Protein AF-A0A8J8DDN1-F1 (afdb_monomer_lite)

Secondary structure (DSSP, 8-state):
---------------------PPP--------EEEEEEEEE-TTS-EEEEEEEEEEEEEETTEEEEEE-GGG-EEEEEEE-SS-EEEEEEEETTSS--HHHHHHHHHH------EE-EEETTEEEEEETTEEEEEEHHHHHTT-S-GGGGGGEEEEEETTEEEEEE-EEEEEEEEEEEEEEEE-SSTT-EEEEEEEEEEEEEEEEEEETTEEEEEE------EEEEHHHHHHHTTSPEEEEEE-SS-EEEEEEEEEEEEEEEETTEEEEEEEEEE-------

Foldseek 3Di:
DDDDDDDPDPPPPPPPPPPPPFDDWDKDWDQFKWKKWFWAADQLQKIKIWIFIWTWDDDDDVDTDTDTDQVGGKIWIWHDDPPAIETQDIDRPPDDPCDSSVVSSVVSVHRKAKFFWDDDPQWTWGDDPVDIATDGVVVVVVQALDPVQSRQWIWIDDDLWIKIFRRKMKMKTWGIWTWGWDDDPDPPDIDIDIKIWIFIWIWGFDDDRRDRPDTPRDPPDGDRHIPVSVQVSQVHAGWMWIDNRPDIDIHGAWGWDWDWDDDPPDIDIDIDIDGDDPHNDD

Radius of gyration: 26.85 Å; chains: 1; bounding box: 112×48×53 Å

Structure (mmCIF, N/CA/C/O backbone):
data_AF-A0A8J8DDN1-F1
#
_entry.id   AF-A0A8J8DDN1-F1
#
loop_
_atom_site.group_PDB
_atom_site.id
_atom_site.type_symbol
_atom_site.label_atom_id
_atom_site.label_alt_id
_atom_site.label_comp_id
_atom_site.label_asym_id
_atom_site.label_entity_id
_atom_site.label_seq_id
_atom_site.pdbx_PDB_ins_code
_atom_site.Cartn_x
_atom_site.Cartn_y
_atom_site.Cartn_z
_atom_site.occupancy
_atom_site.B_iso_or_equiv
_atom_site.auth_seq_id
_atom_site.auth_comp_id
_atom_site.auth_asym_id
_atom_site.auth_atom_id
_atom_site.pdbx_PDB_model_num
ATOM 1 N N . MET A 1 1 ? 86.868 -28.824 -30.863 1.00 35.00 1 MET A N 1
ATOM 2 C CA . MET A 1 1 ? 86.592 -29.066 -29.432 1.00 35.00 1 MET A CA 1
ATOM 3 C C . MET A 1 1 ? 85.398 -28.209 -29.042 1.00 35.00 1 MET A C 1
ATOM 5 O O . MET A 1 1 ? 85.426 -27.009 -29.276 1.00 35.00 1 MET A O 1
ATOM 9 N N . ILE A 1 2 ? 84.321 -28.849 -28.593 1.00 39.25 2 ILE A N 1
ATOM 10 C CA . ILE A 1 2 ? 83.035 -28.236 -28.236 1.00 39.25 2 ILE A CA 1
ATOM 11 C C . ILE A 1 2 ? 83.203 -27.365 -26.991 1.00 39.25 2 ILE A C 1
ATOM 13 O O . ILE A 1 2 ? 83.703 -27.875 -25.995 1.00 39.25 2 ILE A O 1
ATOM 17 N N . VAL A 1 3 ? 82.678 -26.133 -27.005 1.00 32.59 3 VAL A N 1
ATOM 18 C CA . VAL A 1 3 ? 82.044 -25.528 -25.819 1.00 32.59 3 VAL A CA 1
ATOM 19 C C . VAL A 1 3 ? 80.830 -24.699 -26.263 1.00 32.59 3 VAL A C 1
ATOM 21 O O . VAL A 1 3 ? 80.938 -23.532 -26.625 1.00 32.59 3 VAL A O 1
ATOM 24 N N . MET A 1 4 ? 79.651 -25.326 -26.213 1.00 38.81 4 MET A N 1
ATOM 25 C CA . MET A 1 4 ? 78.362 -24.648 -26.036 1.00 38.81 4 MET A CA 1
ATOM 26 C C . MET A 1 4 ? 78.387 -23.857 -24.725 1.00 38.81 4 MET A C 1
ATOM 28 O O . MET A 1 4 ? 78.667 -24.449 -23.683 1.00 38.81 4 MET A O 1
ATOM 32 N N . ARG A 1 5 ? 77.973 -22.583 -24.723 1.00 38.34 5 ARG A N 1
ATOM 33 C CA . ARG A 1 5 ? 77.441 -21.935 -23.511 1.00 38.34 5 ARG A CA 1
ATOM 34 C C . ARG A 1 5 ? 76.421 -20.835 -23.839 1.00 38.34 5 ARG A C 1
ATOM 36 O O . ARG A 1 5 ? 76.765 -19.701 -24.124 1.00 38.34 5 ARG A O 1
ATOM 43 N N . LYS A 1 6 ? 75.155 -21.259 -23.753 1.00 37.69 6 LYS A N 1
ATOM 44 C CA . LYS A 1 6 ? 73.976 -20.570 -23.199 1.00 37.69 6 LYS A CA 1
ATOM 45 C C . LYS A 1 6 ? 73.736 -19.115 -23.633 1.00 37.69 6 LYS A C 1
ATOM 47 O O . LYS A 1 6 ? 74.140 -18.177 -22.958 1.00 37.69 6 LYS A O 1
ATOM 52 N N . ILE A 1 7 ? 72.917 -18.967 -24.673 1.00 41.34 7 ILE A N 1
ATOM 53 C CA . ILE A 1 7 ? 72.072 -17.786 -24.877 1.00 41.34 7 ILE A CA 1
ATOM 54 C C . ILE A 1 7 ? 71.026 -17.797 -23.753 1.00 41.34 7 ILE A C 1
ATOM 56 O O . ILE A 1 7 ? 70.097 -18.602 -23.764 1.00 41.34 7 ILE A O 1
ATOM 60 N N . PHE A 1 8 ? 71.219 -16.950 -22.745 1.00 39.56 8 PHE A N 1
ATOM 61 C CA . PHE A 1 8 ? 70.187 -16.620 -21.765 1.00 39.56 8 PHE A CA 1
ATOM 62 C C . PHE A 1 8 ? 69.254 -15.606 -22.436 1.00 39.56 8 PHE A C 1
ATOM 64 O O . PHE A 1 8 ? 69.477 -14.401 -22.381 1.00 39.56 8 PHE A O 1
ATOM 71 N N . LEU A 1 9 ? 68.245 -16.106 -23.147 1.00 37.38 9 LEU A N 1
ATOM 72 C CA . LEU A 1 9 ? 67.100 -15.296 -23.536 1.00 37.38 9 LEU A CA 1
ATOM 73 C C . LEU A 1 9 ? 66.288 -15.091 -22.247 1.00 37.38 9 LEU A C 1
ATOM 75 O O . LEU A 1 9 ? 65.825 -16.094 -21.692 1.00 37.38 9 LEU A O 1
ATOM 79 N N . PRO A 1 10 ? 66.118 -13.868 -21.710 1.00 43.38 10 PRO A N 1
ATOM 80 C CA . PRO A 1 10 ? 65.083 -13.674 -20.720 1.00 43.38 10 PRO A CA 1
ATOM 81 C C . PRO A 1 10 ? 63.784 -13.898 -21.485 1.00 43.38 10 PRO A C 1
ATOM 83 O O . PRO A 1 10 ? 63.403 -13.113 -22.353 1.00 43.38 10 PRO A O 1
ATOM 86 N N . LEU A 1 11 ? 63.167 -15.044 -21.215 1.00 40.66 11 LEU A N 1
ATOM 87 C CA . LEU A 1 11 ? 61.796 -15.343 -21.563 1.00 40.66 11 LEU A CA 1
ATOM 88 C C . LEU A 1 11 ? 60.970 -14.256 -20.873 1.00 40.66 11 LEU A C 1
ATOM 90 O O . LEU A 1 11 ? 60.605 -14.381 -19.705 1.00 40.66 11 LEU A O 1
ATOM 94 N N . LEU A 1 12 ? 60.771 -13.137 -21.571 1.00 41.00 12 LEU A N 1
ATOM 95 C CA . LEU A 1 12 ? 59.749 -12.168 -21.247 1.00 41.00 12 LEU A CA 1
ATOM 96 C C . LEU A 1 12 ? 58.454 -12.958 -21.399 1.00 41.00 12 LEU A C 1
ATOM 98 O O . LEU A 1 12 ? 57.915 -13.101 -22.495 1.00 41.00 12 LEU A O 1
ATOM 102 N N . LEU A 1 13 ? 58.024 -13.569 -20.295 1.00 40.00 13 LEU A N 1
ATOM 103 C CA . LEU A 1 13 ? 56.659 -13.997 -20.100 1.00 40.00 13 LEU A CA 1
ATOM 104 C C . LEU A 1 13 ? 55.842 -12.712 -20.269 1.00 40.00 13 LEU A C 1
ATOM 106 O O . LEU A 1 13 ? 55.584 -11.982 -19.314 1.00 40.00 13 LEU A O 1
ATOM 110 N N . LEU A 1 14 ? 55.460 -12.413 -21.514 1.00 40.56 14 LEU A N 1
ATOM 111 C CA . LEU A 1 14 ? 54.180 -11.793 -21.776 1.00 40.56 14 LEU A CA 1
ATOM 112 C C . LEU A 1 14 ? 53.178 -12.763 -21.169 1.00 40.56 14 LEU A C 1
ATOM 114 O O . LEU A 1 14 ? 52.687 -13.690 -21.810 1.00 40.56 14 LEU A O 1
ATOM 118 N N . ILE A 1 15 ? 52.920 -12.560 -19.882 1.00 46.16 15 ILE A N 1
ATOM 119 C CA . ILE A 1 15 ? 51.645 -12.888 -19.298 1.00 46.16 15 ILE A CA 1
ATOM 120 C C . ILE A 1 15 ? 50.673 -12.041 -20.121 1.00 46.16 15 ILE A C 1
ATOM 122 O O . ILE A 1 15 ? 50.437 -10.870 -19.833 1.00 46.16 15 ILE A O 1
ATOM 126 N N . LEU A 1 16 ? 50.184 -12.625 -21.216 1.00 40.81 16 LEU A N 1
ATOM 127 C CA . LEU A 1 16 ? 48.942 -12.256 -21.870 1.00 40.81 16 LEU A CA 1
ATOM 128 C C . LEU A 1 16 ? 47.850 -12.502 -20.827 1.00 40.81 16 LEU A C 1
ATOM 130 O O . LEU A 1 16 ? 47.105 -13.475 -20.887 1.00 40.81 16 LEU A O 1
ATOM 134 N N . LEU A 1 17 ? 47.800 -11.635 -19.813 1.00 39.38 17 LEU A N 1
ATOM 135 C CA . LEU A 1 17 ? 46.564 -11.359 -19.119 1.00 39.38 17 LEU A CA 1
ATOM 136 C C . LEU A 1 17 ? 45.634 -10.903 -20.238 1.00 39.38 17 LEU A C 1
ATOM 138 O O . LEU A 1 17 ? 45.957 -9.910 -20.902 1.00 39.38 17 LEU A O 1
ATOM 142 N N . PRO A 1 18 ? 44.533 -11.617 -20.520 1.00 39.03 18 PRO A N 1
ATOM 143 C CA . PRO A 1 18 ? 43.514 -11.023 -21.350 1.00 39.03 18 PRO A CA 1
ATOM 144 C C . PRO A 1 18 ? 43.148 -9.729 -20.629 1.00 39.03 18 PRO A C 1
ATOM 146 O O . PRO A 1 18 ? 42.655 -9.763 -19.499 1.00 39.03 18 PRO A O 1
ATOM 149 N N . LEU A 1 19 ? 43.453 -8.582 -21.244 1.00 39.91 19 LEU A N 1
ATOM 150 C CA . LEU A 1 19 ? 42.746 -7.359 -20.922 1.00 39.91 19 LEU A CA 1
ATOM 151 C C . LEU A 1 19 ? 41.291 -7.689 -21.233 1.00 39.91 19 LEU A C 1
ATOM 153 O O . LEU A 1 19 ? 40.840 -7.581 -22.372 1.00 39.91 19 LEU A O 1
ATOM 157 N N . VAL A 1 20 ? 40.569 -8.166 -20.222 1.00 42.25 20 VAL A N 1
ATOM 158 C CA . VAL A 1 20 ? 39.118 -8.191 -20.228 1.00 42.25 20 VAL A CA 1
ATOM 159 C C . VAL A 1 20 ? 38.731 -6.724 -20.124 1.00 42.25 20 VAL A C 1
ATOM 161 O O . VAL A 1 20 ? 38.432 -6.215 -19.049 1.00 42.25 20 VAL A O 1
ATOM 164 N N . ALA A 1 21 ? 38.848 -6.008 -21.242 1.00 46.34 21 ALA A N 1
ATOM 165 C CA . ALA A 1 21 ? 38.210 -4.724 -21.402 1.00 46.34 21 ALA A CA 1
ATOM 166 C C . ALA A 1 21 ? 36.724 -5.009 -21.201 1.00 46.34 21 ALA A C 1
ATOM 168 O O . ALA A 1 21 ? 36.103 -5.719 -21.999 1.00 46.34 21 ALA A O 1
ATOM 169 N N . SER A 1 22 ? 36.178 -4.554 -20.076 1.00 45.47 22 SER A N 1
ATOM 170 C CA . SER A 1 22 ? 34.742 -4.575 -19.863 1.00 45.47 22 SER A CA 1
ATOM 171 C C . SER A 1 22 ? 34.111 -3.876 -21.061 1.00 45.47 22 SER A C 1
ATOM 173 O O . SER A 1 22 ? 34.475 -2.747 -21.397 1.00 45.47 22 SER A O 1
ATOM 175 N N . ALA A 1 23 ? 33.222 -4.585 -21.761 1.00 53.03 23 ALA A N 1
ATOM 176 C CA . ALA A 1 23 ? 32.480 -3.998 -22.866 1.00 53.03 23 ALA A CA 1
ATOM 177 C C . ALA A 1 23 ? 31.835 -2.688 -22.376 1.00 53.03 23 ALA A C 1
ATOM 179 O O . ALA A 1 23 ? 31.343 -2.662 -21.243 1.00 53.03 23 ALA A O 1
ATOM 180 N N . PRO A 1 24 ? 31.860 -1.609 -23.178 1.00 50.06 24 PRO A N 1
ATOM 181 C CA . PRO A 1 24 ? 31.328 -0.326 -22.750 1.00 50.06 24 PRO A CA 1
ATOM 182 C C . PRO A 1 24 ? 29.863 -0.491 -22.346 1.00 50.06 24 PRO A C 1
ATOM 184 O O . PRO A 1 24 ? 29.048 -0.996 -23.122 1.00 50.06 24 PRO A O 1
ATOM 187 N N . THR A 1 25 ? 29.534 -0.085 -21.121 1.00 46.53 25 THR A N 1
ATOM 188 C CA . THR A 1 25 ? 28.146 0.016 -20.674 1.00 46.53 25 THR A CA 1
ATOM 189 C C . THR A 1 25 ? 27.468 1.090 -21.513 1.00 46.53 25 THR A C 1
ATOM 191 O O . THR A 1 25 ? 27.837 2.261 -21.442 1.00 46.53 25 THR A O 1
ATOM 194 N N . ILE A 1 26 ? 26.492 0.693 -22.325 1.00 48.19 26 ILE A N 1
ATOM 195 C CA . ILE A 1 26 ? 25.619 1.637 -23.020 1.00 48.19 26 ILE A CA 1
ATOM 196 C C . ILE A 1 26 ? 24.487 1.977 -22.054 1.00 48.19 26 ILE A C 1
ATOM 198 O O . ILE A 1 26 ? 23.689 1.104 -21.717 1.00 48.19 26 ILE A O 1
ATOM 202 N N . SER A 1 27 ? 24.435 3.233 -21.620 1.00 45.34 27 SER A N 1
ATOM 203 C CA . SER A 1 27 ? 23.299 3.794 -20.889 1.00 45.34 27 SER A CA 1
ATOM 204 C C . SER A 1 27 ? 22.490 4.647 -21.859 1.00 45.34 27 SER A C 1
ATOM 206 O O . SER A 1 27 ? 23.034 5.572 -22.460 1.00 45.34 27 SER A O 1
ATOM 208 N N . VAL A 1 28 ? 21.203 4.352 -22.019 1.00 50.62 28 VAL A N 1
ATOM 209 C CA . VAL A 1 28 ? 20.279 5.199 -22.785 1.00 50.62 28 VAL A CA 1
ATOM 210 C C . VAL A 1 28 ? 19.268 5.767 -21.796 1.00 50.62 28 VAL A C 1
ATOM 212 O O . VAL A 1 28 ? 18.680 5.016 -21.025 1.00 50.62 28 VAL A O 1
ATOM 215 N N . ALA A 1 29 ? 19.077 7.083 -21.801 1.00 47.56 29 ALA A N 1
ATOM 216 C CA . ALA A 1 29 ? 18.005 7.723 -21.049 1.00 47.56 29 ALA A CA 1
ATOM 217 C C . ALA A 1 29 ? 16.784 7.854 -21.969 1.00 47.56 29 ALA A C 1
ATOM 219 O O . ALA A 1 29 ? 16.867 8.510 -23.008 1.00 47.56 29 ALA A O 1
ATOM 220 N N . PHE A 1 30 ? 15.669 7.221 -21.611 1.00 62.91 30 PHE A N 1
ATOM 221 C CA . PHE A 1 30 ? 14.375 7.404 -22.269 1.00 62.91 30 PHE A CA 1
ATOM 222 C C . PHE A 1 30 ? 13.315 7.794 -21.237 1.00 62.91 30 PHE A C 1
ATOM 224 O O . PHE A 1 30 ? 13.450 7.474 -20.058 1.00 62.91 30 PHE A O 1
ATOM 231 N N . CYS A 1 31 ? 12.261 8.484 -21.683 1.00 67.81 31 CYS A N 1
ATOM 232 C CA . CYS A 1 31 ? 11.034 8.575 -20.899 1.00 67.81 31 CYS A CA 1
ATOM 233 C C . CYS A 1 31 ? 10.461 7.155 -20.787 1.00 67.81 31 CYS A C 1
ATOM 235 O O . CYS A 1 31 ? 10.185 6.518 -21.802 1.00 67.81 31 CYS A O 1
ATOM 237 N N . SER A 1 32 ? 10.428 6.637 -19.566 1.00 77.62 32 SER A N 1
ATOM 238 C CA . SER A 1 32 ? 10.232 5.229 -19.231 1.00 77.62 32 SER A CA 1
ATOM 239 C C . SER A 1 32 ? 8.826 4.939 -18.706 1.00 77.62 32 SER A C 1
ATOM 241 O O . SER A 1 32 ? 8.055 5.855 -18.437 1.00 77.62 32 SER A O 1
ATOM 243 N N . SER A 1 33 ? 8.458 3.668 -18.580 1.00 85.88 33 SER A N 1
ATOM 244 C CA . SER A 1 33 ? 7.202 3.276 -17.942 1.00 85.88 33 SER A CA 1
ATOM 245 C C . SER A 1 33 ? 7.320 3.260 -16.422 1.00 85.88 33 SER A C 1
ATOM 247 O O . SER A 1 33 ? 8.407 3.227 -15.839 1.00 85.88 33 SER A O 1
ATOM 249 N N . GLY A 1 34 ? 6.174 3.295 -15.763 1.00 90.00 34 GLY A N 1
ATOM 250 C CA . GLY A 1 34 ? 6.091 3.184 -14.323 1.00 90.00 34 GLY A CA 1
ATOM 251 C C . GLY A 1 34 ? 4.728 2.700 -13.875 1.00 90.00 34 GLY A C 1
ATOM 252 O O . GLY A 1 34 ? 3.811 2.462 -14.670 1.00 90.00 34 GLY A O 1
ATOM 253 N N . PHE A 1 35 ? 4.600 2.556 -12.566 1.00 92.25 35 PHE A N 1
ATOM 254 C CA . PHE A 1 35 ? 3.326 2.268 -11.946 1.00 92.25 35 PHE A CA 1
ATOM 255 C C . PHE A 1 35 ? 3.126 3.078 -10.679 1.00 92.25 35 PHE A C 1
ATOM 257 O O . PHE A 1 35 ? 4.067 3.362 -9.940 1.00 92.25 35 PHE A O 1
ATOM 264 N N . ARG A 1 36 ? 1.860 3.391 -10.409 1.00 91.69 36 ARG A N 1
ATOM 265 C CA . ARG A 1 36 ? 1.444 4.136 -9.229 1.00 91.69 36 ARG A CA 1
ATOM 266 C C . ARG A 1 36 ? 0.467 3.331 -8.395 1.00 91.69 36 ARG A C 1
ATOM 268 O O . ARG A 1 36 ? -0.372 2.613 -8.938 1.00 91.69 36 ARG A O 1
ATOM 275 N N . ILE A 1 37 ? 0.568 3.470 -7.077 1.00 92.56 37 ILE A N 1
ATOM 276 C CA . ILE A 1 37 ? -0.347 2.892 -6.094 1.00 92.56 37 ILE A CA 1
ATOM 277 C C . ILE A 1 37 ? -0.677 3.958 -5.062 1.00 92.56 37 ILE A C 1
ATOM 279 O O . ILE A 1 37 ? 0.219 4.586 -4.519 1.00 92.56 37 ILE A O 1
ATOM 283 N N . ILE A 1 38 ? -1.954 4.134 -4.758 1.00 92.06 38 ILE A N 1
ATOM 284 C CA . ILE A 1 38 ? -2.440 5.068 -3.750 1.00 92.06 38 ILE A CA 1
ATOM 285 C C . ILE A 1 38 ? -3.309 4.287 -2.778 1.00 92.06 38 ILE A C 1
ATOM 287 O O . ILE A 1 38 ? -4.266 3.644 -3.197 1.00 92.06 38 ILE A O 1
ATOM 291 N N . VAL A 1 39 ? -3.011 4.372 -1.487 1.00 93.75 39 VAL A N 1
ATOM 292 C CA . VAL A 1 39 ? -3.812 3.799 -0.404 1.00 93.75 39 VAL A CA 1
ATOM 293 C C . VAL A 1 39 ? -4.248 4.929 0.510 1.00 93.75 39 VAL A C 1
ATOM 295 O O . VAL A 1 39 ? -3.418 5.698 0.989 1.00 93.75 39 VAL A O 1
ATOM 298 N N . ALA A 1 40 ? -5.548 5.038 0.767 1.00 91.88 40 ALA A N 1
ATOM 299 C CA . ALA A 1 40 ? -6.075 6.038 1.686 1.00 91.88 40 ALA A CA 1
ATOM 300 C C . ALA A 1 40 ? -7.354 5.547 2.375 1.00 91.88 40 ALA A C 1
ATOM 302 O O . ALA A 1 40 ? -8.211 4.938 1.732 1.00 91.88 40 ALA A O 1
ATOM 303 N N . PRO A 1 41 ? -7.548 5.827 3.671 1.00 92.25 41 PRO A N 1
ATOM 304 C CA . PRO A 1 41 ? -8.857 5.689 4.286 1.00 92.25 41 PRO A CA 1
ATOM 305 C C . PRO A 1 41 ? -9.779 6.833 3.848 1.00 92.25 41 PRO A C 1
ATOM 307 O O . PRO A 1 41 ? -9.340 7.953 3.593 1.00 92.25 41 PRO A O 1
ATOM 310 N N . THR A 1 42 ? -11.077 6.560 3.811 1.00 89.88 42 THR A N 1
ATOM 311 C CA . THR A 1 42 ? -12.117 7.547 3.493 1.00 89.88 42 THR A CA 1
ATOM 312 C C . THR A 1 42 ? -12.923 7.919 4.737 1.00 89.88 42 THR A C 1
ATOM 314 O O . THR A 1 42 ? -13.006 7.156 5.704 1.00 89.88 42 THR A O 1
ATOM 317 N N . THR A 1 43 ? -13.609 9.060 4.690 1.00 88.62 43 THR A N 1
ATOM 318 C CA . THR A 1 43 ? -14.574 9.469 5.727 1.00 88.62 43 THR A CA 1
ATOM 319 C C . THR A 1 43 ? -15.824 8.584 5.770 1.00 88.62 43 THR A C 1
ATOM 321 O O . THR A 1 43 ? -16.547 8.587 6.763 1.00 88.62 43 THR A O 1
ATOM 324 N N . SER A 1 44 ? -16.042 7.758 4.740 1.00 89.06 44 SER A N 1
ATOM 325 C CA . SER A 1 44 ? -17.096 6.738 4.701 1.00 89.06 44 SER A CA 1
ATOM 326 C C . SER A 1 44 ? -16.755 5.455 5.470 1.00 89.06 44 SER A C 1
ATOM 328 O O . SER A 1 44 ? -17.581 4.545 5.547 1.00 89.06 44 SER A O 1
ATOM 330 N N . GLY A 1 45 ? -15.547 5.356 6.038 1.00 90.06 45 GLY A N 1
ATOM 331 C CA . GLY A 1 45 ? -15.090 4.168 6.766 1.00 90.06 45 GLY A CA 1
ATOM 332 C C . GLY A 1 45 ? -14.748 2.994 5.854 1.00 90.06 45 GLY A C 1
ATOM 333 O O . GLY A 1 45 ? -14.855 1.839 6.267 1.00 90.06 45 GLY A O 1
ATOM 334 N N . VAL A 1 46 ? -14.351 3.296 4.617 1.00 92.81 46 VAL A N 1
ATOM 335 C CA . VAL A 1 46 ? -13.808 2.335 3.650 1.00 92.81 46 VAL A CA 1
ATOM 336 C C . VAL A 1 46 ? -12.388 2.725 3.258 1.00 92.81 46 VAL A C 1
ATOM 338 O O . VAL A 1 46 ? -11.994 3.887 3.383 1.00 92.81 46 VAL A O 1
ATOM 341 N N . ILE A 1 47 ? -11.630 1.754 2.767 1.00 94.38 47 ILE A N 1
ATOM 342 C CA . ILE A 1 47 ? -10.260 1.931 2.287 1.00 94.38 47 ILE A CA 1
ATOM 343 C C . ILE A 1 47 ? -10.307 2.060 0.769 1.00 94.38 47 ILE A C 1
ATOM 345 O O . ILE A 1 47 ? -10.859 1.192 0.098 1.00 94.38 47 ILE A O 1
ATOM 349 N N . TYR A 1 48 ? -9.717 3.126 0.247 1.00 92.81 48 TYR A N 1
ATOM 350 C CA . TYR A 1 48 ? -9.461 3.344 -1.169 1.00 92.81 48 TYR A CA 1
ATOM 351 C C . TYR A 1 48 ? -8.073 2.808 -1.530 1.00 92.81 48 TYR A C 1
ATOM 353 O O . TYR A 1 48 ? -7.094 3.136 -0.858 1.00 92.81 48 TYR A O 1
ATOM 361 N N . VAL A 1 49 ? -7.992 2.013 -2.599 1.00 94.31 49 VAL A N 1
ATOM 362 C CA . VAL A 1 49 ? -6.732 1.579 -3.214 1.00 94.31 49 VAL A CA 1
ATOM 363 C C . VAL A 1 49 ? -6.789 1.825 -4.720 1.00 94.31 49 VAL A C 1
ATOM 365 O O . VAL A 1 49 ? -7.404 1.053 -5.457 1.00 94.31 49 VAL A O 1
ATOM 368 N N . GLY A 1 50 ? -6.155 2.899 -5.180 1.00 92.50 50 GLY A N 1
ATOM 369 C CA . GLY A 1 50 ? -5.934 3.177 -6.598 1.00 92.50 50 GLY A CA 1
ATOM 370 C C . GLY A 1 50 ? -4.633 2.543 -7.065 1.00 92.50 50 GLY A C 1
ATOM 371 O O . GLY A 1 50 ? -3.639 2.599 -6.349 1.00 92.50 50 GLY A O 1
ATOM 372 N N . ALA A 1 51 ? -4.620 1.928 -8.243 1.00 93.94 51 ALA A N 1
ATOM 373 C CA . ALA A 1 51 ? -3.380 1.474 -8.858 1.00 93.94 51 ALA A CA 1
ATOM 374 C C . ALA A 1 51 ? -3.476 1.517 -10.380 1.00 93.94 51 ALA A C 1
ATOM 376 O O . ALA A 1 51 ? -4.563 1.300 -10.919 1.00 93.94 51 ALA A O 1
ATOM 377 N N . GLY A 1 52 ? -2.350 1.734 -11.055 1.00 92.75 52 GLY A N 1
ATOM 378 C CA . GLY A 1 52 ? -2.302 1.706 -12.511 1.00 92.75 52 GLY A CA 1
ATOM 379 C C . GLY A 1 52 ? -0.912 1.923 -13.095 1.00 92.75 52 GLY A C 1
ATOM 380 O O . GLY A 1 52 ? 0.033 2.278 -12.389 1.00 92.75 52 GLY A O 1
ATOM 381 N N . LEU A 1 53 ? -0.797 1.663 -14.397 1.00 92.50 53 LEU A N 1
ATOM 382 C CA . LEU A 1 53 ? 0.429 1.774 -15.185 1.00 92.50 53 LEU A CA 1
ATOM 383 C C . LEU A 1 53 ? 0.415 3.043 -16.029 1.00 92.50 53 LEU A C 1
ATOM 385 O O . LEU A 1 53 ? -0.643 3.527 -16.432 1.00 92.50 53 LEU A O 1
ATOM 389 N N . TYR A 1 54 ? 1.583 3.575 -16.333 1.00 88.12 54 TYR A N 1
ATOM 390 C CA . TYR A 1 54 ? 1.698 4.690 -17.257 1.00 88.12 54 TYR A CA 1
ATOM 391 C C . TYR A 1 54 ? 3.015 4.624 -18.016 1.00 88.12 54 TYR A C 1
ATOM 393 O O . TYR A 1 54 ? 4.014 4.113 -17.512 1.00 88.12 54 TYR A O 1
ATOM 401 N N . ASP A 1 55 ? 3.009 5.206 -19.207 1.00 86.12 55 ASP A N 1
ATOM 402 C CA . ASP A 1 55 ? 4.221 5.490 -19.961 1.00 86.12 55 ASP A CA 1
ATOM 403 C C . ASP A 1 55 ? 4.597 6.953 -19.760 1.00 86.12 55 ASP A C 1
ATOM 405 O O . ASP A 1 55 ? 3.731 7.830 -19.750 1.00 86.12 55 ASP A O 1
ATOM 409 N N . LEU A 1 56 ? 5.881 7.265 -19.652 1.00 81.69 56 LEU A N 1
ATOM 410 C CA . LEU A 1 56 ? 6.341 8.640 -19.756 1.00 81.69 56 LEU A CA 1
ATOM 411 C C . LEU A 1 56 ? 6.586 8.974 -21.232 1.00 81.69 56 LEU A C 1
ATOM 413 O O . LEU A 1 56 ? 7.327 8.279 -21.925 1.00 81.69 56 LEU A O 1
ATOM 417 N N . LYS A 1 57 ? 6.007 10.072 -21.724 1.00 79.94 57 LYS A N 1
ATOM 418 C CA . LYS A 1 57 ? 6.286 10.597 -23.069 1.00 79.94 57 LYS A CA 1
ATOM 419 C C . LYS A 1 57 ? 7.126 11.868 -23.003 1.00 79.94 57 LYS A C 1
ATOM 421 O O . LYS A 1 57 ? 6.880 12.692 -22.126 1.00 79.94 57 LYS A O 1
ATOM 426 N N . PRO A 1 58 ? 8.082 12.074 -23.925 1.00 77.94 58 PRO A N 1
ATOM 427 C CA . PRO A 1 58 ? 8.812 13.335 -24.004 1.00 77.94 58 PRO A CA 1
ATOM 428 C C . PRO A 1 58 ? 7.853 14.501 -24.263 1.00 77.94 58 PRO A C 1
ATOM 430 O O . PRO A 1 58 ? 7.030 14.425 -25.176 1.00 77.94 58 PRO A O 1
ATOM 433 N N . GLN A 1 59 ? 7.974 15.574 -23.481 1.00 75.38 59 GLN A N 1
ATOM 434 C CA . GLN A 1 59 ? 7.212 16.810 -23.681 1.00 75.38 59 GLN A CA 1
ATOM 435 C C . GLN A 1 59 ? 8.127 17.971 -24.086 1.00 75.38 59 GLN A C 1
ATOM 437 O O . GLN A 1 59 ? 7.836 18.649 -25.066 1.00 75.38 59 GLN A O 1
ATOM 442 N N . ASN A 1 60 ? 9.253 18.152 -23.387 1.00 71.62 60 ASN A N 1
ATOM 443 C CA . ASN A 1 60 ? 10.294 19.143 -23.686 1.00 71.62 60 ASN A CA 1
ATOM 444 C C . ASN A 1 60 ? 11.694 18.529 -23.493 1.00 71.62 60 ASN A C 1
ATOM 446 O O . ASN A 1 60 ? 11.836 17.369 -23.105 1.00 71.62 60 ASN A O 1
ATOM 450 N N . PHE A 1 61 ? 12.750 19.307 -23.751 1.00 68.12 61 PHE A N 1
ATOM 451 C CA . PHE A 1 61 ? 14.138 18.874 -23.566 1.00 68.12 61 PHE A CA 1
ATOM 452 C C . PHE A 1 61 ? 14.402 18.476 -22.102 1.00 68.12 61 PHE A C 1
ATOM 454 O O . PHE A 1 61 ? 14.537 19.331 -21.231 1.00 68.12 61 PHE A O 1
ATOM 461 N N . GLY A 1 62 ? 14.469 17.169 -21.837 1.00 61.88 62 GLY A N 1
ATOM 462 C CA . GLY A 1 62 ? 14.676 16.618 -20.494 1.00 61.88 62 GLY A CA 1
ATOM 463 C C . GLY A 1 62 ? 13.420 16.525 -19.619 1.00 61.88 62 GLY A C 1
ATOM 464 O O . GLY A 1 62 ? 13.541 1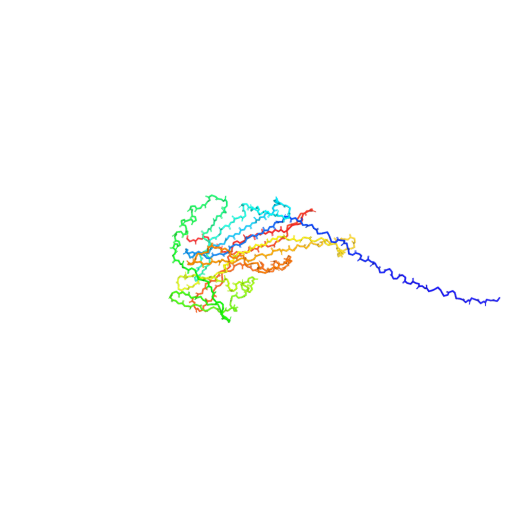6.149 -18.456 1.00 61.88 62 GLY A O 1
ATOM 465 N N . GLU A 1 63 ? 12.231 16.824 -20.152 1.00 67.56 63 GLU A N 1
ATOM 466 C CA . GLU A 1 63 ? 10.960 16.704 -19.429 1.00 67.56 63 GLU A CA 1
ATOM 467 C C . GLU A 1 63 ? 10.084 15.612 -20.045 1.00 67.56 63 GLU A C 1
ATOM 469 O O . GLU A 1 63 ? 9.869 15.576 -21.262 1.00 67.56 63 GLU A O 1
ATOM 474 N N . CYS A 1 64 ? 9.537 14.752 -19.187 1.00 76.19 64 CYS A N 1
ATOM 475 C CA . CYS A 1 64 ? 8.583 13.724 -19.574 1.00 76.19 64 CYS A CA 1
ATOM 476 C C . CYS A 1 64 ? 7.231 13.951 -18.886 1.00 76.19 64 CYS A C 1
ATOM 478 O O . CYS A 1 64 ? 7.183 14.350 -17.723 1.00 76.19 64 CYS A O 1
ATOM 480 N N . ILE A 1 65 ? 6.140 13.645 -19.586 1.00 81.69 65 ILE A N 1
ATOM 481 C CA . ILE A 1 65 ? 4.772 13.666 -19.064 1.00 81.69 65 ILE A CA 1
ATOM 482 C C . ILE A 1 65 ? 4.240 12.240 -18.914 1.00 81.69 65 ILE A C 1
ATOM 484 O O . ILE A 1 65 ? 4.430 11.411 -19.803 1.00 81.69 65 ILE A O 1
ATOM 488 N N . ALA A 1 66 ? 3.553 11.956 -17.808 1.00 82.81 66 ALA A N 1
ATOM 489 C CA . ALA A 1 66 ? 2.882 10.677 -17.605 1.00 82.81 66 ALA A CA 1
ATOM 490 C C . ALA A 1 66 ? 1.640 10.551 -18.496 1.00 82.81 66 ALA A C 1
ATOM 492 O O . ALA A 1 66 ? 0.743 11.395 -18.479 1.00 82.81 66 ALA A O 1
ATOM 493 N N . MET A 1 67 ? 1.589 9.467 -19.260 1.00 85.88 67 MET A N 1
ATOM 494 C CA . MET A 1 67 ? 0.443 9.014 -20.029 1.00 85.88 67 MET A CA 1
ATOM 495 C C . MET A 1 67 ? -0.062 7.708 -19.430 1.00 85.88 67 MET A C 1
ATOM 497 O O . MET A 1 67 ? 0.460 6.631 -19.711 1.00 85.88 67 MET A O 1
ATOM 501 N N . PHE A 1 68 ? -1.076 7.833 -18.579 1.00 83.12 68 PHE A N 1
ATOM 502 C CA . PHE A 1 68 ? -1.709 6.705 -17.909 1.00 83.12 68 PHE A CA 1
ATOM 503 C C . PHE A 1 68 ? -2.358 5.753 -18.906 1.00 83.12 68 PHE A C 1
ATOM 505 O O . PHE A 1 68 ? -3.078 6.195 -19.800 1.00 83.12 68 PHE A O 1
ATOM 512 N N . ASP A 1 69 ? -2.123 4.454 -18.718 1.00 84.81 69 ASP A N 1
ATOM 513 C CA . ASP A 1 69 ? -2.749 3.380 -19.484 1.00 84.81 69 ASP A CA 1
ATOM 514 C C . ASP A 1 69 ? -4.171 3.150 -18.941 1.00 84.81 69 ASP A C 1
ATOM 516 O O . ASP A 1 69 ? -4.320 2.591 -17.842 1.00 84.81 69 ASP A O 1
ATOM 520 N N . PRO A 1 70 ? -5.235 3.613 -19.632 1.00 84.69 70 PRO A N 1
ATOM 521 C CA . PRO A 1 70 ? -6.570 3.684 -19.040 1.00 84.69 70 PRO A CA 1
ATOM 522 C C . PRO A 1 70 ? -7.150 2.336 -18.571 1.00 84.69 70 PRO A C 1
ATOM 524 O O . PRO A 1 70 ? -7.713 2.300 -17.476 1.00 84.69 70 PRO A O 1
ATOM 527 N N . PRO A 1 71 ? -6.979 1.216 -19.307 1.00 85.19 71 PRO A N 1
ATOM 528 C CA . PRO A 1 71 ? -7.339 -0.132 -18.860 1.00 85.19 71 PRO A CA 1
ATOM 529 C C . PRO A 1 71 ? -6.685 -0.608 -17.562 1.00 85.19 71 PRO A C 1
ATOM 531 O O . PRO A 1 71 ? -7.107 -1.628 -17.022 1.00 85.19 71 PRO A O 1
ATOM 534 N N . THR A 1 72 ? -5.640 0.061 -17.075 1.00 85.56 72 THR A N 1
ATOM 535 C CA . THR A 1 72 ? -4.928 -0.360 -15.861 1.00 85.56 72 THR A CA 1
ATOM 536 C C . THR A 1 72 ? -5.234 0.518 -14.657 1.00 85.56 72 THR A C 1
ATOM 538 O O . THR A 1 72 ? -5.043 0.049 -13.537 1.00 85.56 72 THR A O 1
ATOM 541 N N . GLN A 1 73 ? -5.749 1.739 -14.863 1.00 89.06 73 GLN A N 1
ATOM 542 C CA . GLN A 1 73 ? -6.112 2.658 -13.781 1.00 89.06 73 GLN A CA 1
ATOM 543 C C . GLN A 1 73 ? -7.377 2.180 -13.082 1.00 89.06 73 GLN A C 1
ATOM 545 O O . GLN A 1 73 ? -8.482 2.480 -13.530 1.00 89.06 73 GLN A O 1
ATOM 550 N N . TYR A 1 74 ? -7.235 1.433 -11.992 1.00 90.25 74 TYR A N 1
ATOM 551 C CA . TYR A 1 74 ? -8.367 0.848 -11.284 1.00 90.25 74 TYR A CA 1
ATOM 552 C C . TYR A 1 74 ? -8.357 1.202 -9.800 1.00 90.25 74 TYR A C 1
ATOM 554 O O . TYR A 1 74 ? -7.443 0.833 -9.055 1.00 90.25 74 TYR A O 1
ATOM 562 N N . ALA A 1 75 ? -9.423 1.872 -9.370 1.00 90.50 75 ALA A N 1
ATOM 563 C CA . ALA A 1 75 ? -9.702 2.194 -7.981 1.00 90.50 75 ALA A CA 1
ATOM 564 C C . ALA A 1 75 ? -10.521 1.078 -7.331 1.00 90.50 75 ALA A C 1
ATOM 566 O O . ALA A 1 75 ? -11.571 0.697 -7.840 1.00 90.50 75 ALA A O 1
ATOM 567 N N . ARG A 1 76 ? -10.062 0.570 -6.186 1.00 92.69 76 ARG A N 1
ATOM 568 C CA . ARG A 1 76 ? -10.704 -0.494 -5.401 1.00 92.69 76 ARG A CA 1
ATOM 569 C C . ARG A 1 76 ? -11.137 0.041 -4.046 1.00 92.69 76 ARG A C 1
ATOM 571 O O . ARG A 1 76 ? -10.427 0.847 -3.448 1.00 92.69 76 ARG A O 1
ATOM 578 N N . PHE A 1 77 ? -12.268 -0.449 -3.552 1.00 92.75 77 PHE A N 1
ATOM 579 C CA . PHE A 1 77 ? -12.805 -0.072 -2.251 1.00 92.75 77 PHE A CA 1
ATOM 580 C C . PHE A 1 77 ? -12.961 -1.298 -1.362 1.00 92.75 77 PHE A C 1
ATOM 582 O O . PHE A 1 77 ? -13.511 -2.316 -1.785 1.00 92.75 77 PHE A O 1
ATOM 589 N N . TYR A 1 78 ? -12.499 -1.181 -0.120 1.00 94.12 78 TYR A N 1
ATOM 590 C CA . TYR A 1 78 ? -12.530 -2.271 0.847 1.00 94.12 78 TYR A CA 1
ATOM 591 C C . TYR A 1 78 ? -13.197 -1.858 2.150 1.00 94.12 78 TYR A C 1
ATOM 593 O O . TYR A 1 78 ? -12.973 -0.759 2.661 1.00 94.12 78 TYR A O 1
ATOM 601 N N . LEU A 1 79 ? -13.966 -2.779 2.723 1.00 93.81 79 LEU A N 1
ATOM 602 C CA . LEU A 1 79 ? -14.452 -2.701 4.094 1.00 93.81 79 LEU A CA 1
ATOM 603 C C . LEU A 1 79 ? -13.673 -3.698 4.947 1.00 93.81 79 LEU A C 1
ATOM 605 O O . LEU A 1 79 ? -13.592 -4.868 4.596 1.00 93.81 79 LEU A O 1
ATOM 609 N N . VAL A 1 80 ? -13.143 -3.257 6.085 1.00 94.38 80 VAL A N 1
ATOM 610 C CA . VAL A 1 80 ? -12.433 -4.132 7.029 1.00 94.38 80 VAL A CA 1
ATOM 611 C C . VAL A 1 80 ? -13.130 -4.103 8.383 1.00 94.38 80 VAL A C 1
ATOM 613 O O . VAL A 1 80 ? -13.564 -3.050 8.870 1.00 94.38 80 VAL A O 1
ATOM 616 N N . ASN A 1 81 ? -13.261 -5.275 8.998 1.00 93.06 81 ASN A N 1
ATOM 617 C CA . ASN A 1 81 ? -13.810 -5.425 10.339 1.00 93.06 81 ASN A CA 1
ATOM 618 C C . ASN A 1 81 ? -13.111 -6.558 11.114 1.00 93.06 81 ASN A C 1
ATOM 620 O O . ASN A 1 81 ? -12.069 -7.077 10.715 1.00 93.06 81 ASN A O 1
ATOM 624 N N . SER A 1 82 ? -13.680 -6.930 12.260 1.00 92.56 82 SER A N 1
ATOM 625 C CA . SER A 1 82 ? -13.145 -7.979 13.132 1.00 92.56 82 SER A CA 1
ATOM 626 C C . SER A 1 82 ? -13.097 -9.369 12.502 1.00 92.56 82 SER A C 1
ATOM 628 O O . SER A 1 82 ? -12.406 -10.234 13.043 1.00 92.56 82 SER A O 1
ATOM 630 N N . SER A 1 83 ? -13.842 -9.596 11.421 1.00 91.94 83 SER A N 1
ATOM 631 C CA . SER A 1 83 ? -13.984 -10.899 10.776 1.00 91.94 83 SER A CA 1
ATOM 632 C C . SER A 1 83 ? -13.101 -11.019 9.540 1.00 91.94 83 SER A C 1
ATOM 634 O O . SER A 1 83 ? -12.399 -12.017 9.426 1.00 91.94 83 SER A O 1
ATOM 636 N N . ASP A 1 84 ? -13.137 -10.029 8.641 1.00 92.75 84 ASP A N 1
ATOM 637 C CA . ASP A 1 84 ? -12.395 -10.089 7.374 1.00 92.75 84 ASP A CA 1
ATOM 638 C C . ASP A 1 84 ? -12.226 -8.711 6.693 1.00 92.75 84 ASP A C 1
ATOM 640 O O . ASP A 1 84 ? -12.751 -7.691 7.166 1.00 92.75 84 ASP A O 1
ATOM 644 N N . ALA A 1 85 ? -11.522 -8.706 5.557 1.00 93.44 85 ALA A N 1
ATOM 645 C CA . ALA A 1 85 ? -11.522 -7.662 4.541 1.00 93.44 85 ALA A CA 1
ATOM 646 C C . ALA A 1 85 ? -12.427 -8.044 3.357 1.00 93.44 85 ALA A C 1
ATOM 648 O O . ALA A 1 85 ? -12.269 -9.091 2.736 1.00 93.44 85 ALA A O 1
ATOM 649 N N . TYR A 1 86 ? -13.344 -7.150 3.000 1.00 91.88 86 TYR A N 1
ATOM 650 C CA . TYR A 1 86 ? -14.344 -7.349 1.955 1.00 91.88 86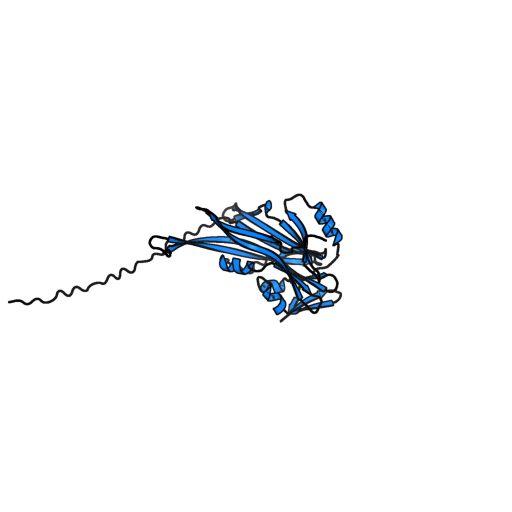 TYR A CA 1
ATOM 651 C C . TYR A 1 86 ? -14.084 -6.385 0.807 1.00 91.88 86 TYR A C 1
ATOM 653 O O . TYR A 1 86 ? -13.975 -5.175 1.026 1.00 91.88 86 TYR A O 1
ATOM 661 N N . TYR A 1 87 ? -14.009 -6.906 -0.415 1.00 91.81 87 TYR A N 1
ATOM 662 C CA . TYR A 1 87 ? -13.926 -6.077 -1.610 1.00 91.81 87 TYR A CA 1
ATOM 663 C C . TYR A 1 87 ? -15.331 -5.623 -2.015 1.00 91.81 87 TYR A C 1
ATOM 665 O O . TYR A 1 87 ? -16.185 -6.437 -2.353 1.00 91.81 87 TYR A O 1
ATOM 673 N N . LEU A 1 88 ? -15.570 -4.312 -1.959 1.00 89.19 88 LEU A N 1
ATOM 674 C CA . LEU A 1 88 ? -16.881 -3.706 -2.221 1.00 89.19 88 LEU A CA 1
ATOM 675 C C . LEU A 1 88 ? -17.140 -3.449 -3.708 1.00 89.19 88 LEU A C 1
ATOM 677 O O . LEU A 1 88 ? -18.270 -3.166 -4.103 1.00 89.19 88 LEU A O 1
ATOM 681 N N . GLY A 1 89 ? -16.085 -3.481 -4.517 1.00 88.62 89 GLY A N 1
ATOM 682 C CA . GLY A 1 89 ? -16.111 -3.064 -5.909 1.00 88.62 89 GLY A CA 1
ATOM 683 C C . GLY A 1 89 ? -15.088 -1.974 -6.204 1.00 88.62 89 GLY A C 1
ATOM 684 O O . GLY A 1 89 ? -14.271 -1.579 -5.366 1.00 88.62 89 GLY A O 1
ATOM 685 N N . GLY A 1 90 ? -15.113 -1.509 -7.443 1.00 88.56 90 GLY A N 1
ATOM 686 C CA . GLY A 1 90 ? -14.159 -0.550 -7.963 1.00 88.56 90 GLY A CA 1
ATOM 687 C C . GLY A 1 90 ? -14.563 -0.050 -9.337 1.00 88.56 90 GLY A C 1
ATOM 688 O O . GLY A 1 90 ? -15.534 -0.536 -9.916 1.00 88.56 90 GLY A O 1
ATOM 689 N N . TYR A 1 91 ? -13.815 0.912 -9.854 1.00 87.19 91 TYR A N 1
ATOM 690 C CA . TYR A 1 91 ? -14.023 1.447 -11.193 1.00 87.19 91 TYR A CA 1
ATOM 691 C C . TYR A 1 91 ? -12.689 1.777 -11.846 1.00 87.19 91 TYR A C 1
ATOM 693 O O . TYR A 1 91 ? -11.696 2.060 -11.170 1.00 87.19 91 TYR A O 1
ATOM 701 N N . TYR A 1 92 ? -12.688 1.750 -13.175 1.00 85.50 92 TYR A N 1
ATOM 702 C CA . TYR A 1 92 ? -11.588 2.308 -13.942 1.00 85.50 92 TYR A CA 1
ATOM 703 C C . TYR A 1 92 ? -11.672 3.827 -13.886 1.00 85.50 92 TYR A C 1
ATOM 705 O O . TYR A 1 92 ? -12.734 4.366 -14.182 1.00 85.50 92 TYR A O 1
ATOM 713 N N . GLU A 1 93 ? -10.589 4.513 -13.527 1.00 72.75 93 GLU A N 1
ATOM 714 C CA . GLU A 1 93 ? -10.576 5.972 -13.312 1.00 72.75 93 GLU A CA 1
ATOM 715 C C . GLU A 1 93 ? -11.100 6.754 -14.531 1.00 72.75 93 GLU A C 1
ATOM 717 O O . GLU A 1 93 ? -11.791 7.759 -14.385 1.00 72.75 93 GLU A O 1
ATOM 722 N N . TYR A 1 94 ? -10.858 6.224 -15.733 1.00 71.75 94 TYR A N 1
ATOM 723 C CA . TYR A 1 94 ? -11.342 6.765 -17.009 1.00 71.75 94 TYR A CA 1
ATOM 724 C C . TYR A 1 94 ? -12.545 6.002 -17.599 1.00 71.75 94 TYR A C 1
ATOM 726 O O . TYR A 1 94 ? -12.913 6.202 -18.756 1.00 71.75 94 TYR A O 1
ATOM 734 N N . GLY A 1 95 ? -13.144 5.098 -16.827 1.00 66.25 95 GLY A N 1
ATOM 735 C CA . GLY A 1 95 ? -14.353 4.354 -17.170 1.00 66.25 95 GLY A CA 1
ATOM 736 C C . GLY A 1 95 ? -15.635 5.068 -16.726 1.00 66.25 95 GLY A C 1
ATOM 737 O O . GLY A 1 95 ? -15.612 6.076 -16.025 1.00 66.25 95 GLY A O 1
ATOM 738 N N . THR A 1 96 ? -16.790 4.537 -17.129 1.00 60.12 96 THR A N 1
ATOM 739 C CA . THR A 1 96 ? -18.105 5.183 -16.933 1.00 60.12 96 THR A CA 1
ATOM 740 C C . THR A 1 96 ? -19.014 4.482 -15.904 1.00 60.12 96 THR A C 1
ATOM 742 O O . THR A 1 96 ? -20.165 4.879 -15.712 1.00 60.12 96 THR A O 1
ATOM 745 N N . GLU A 1 97 ? -18.521 3.474 -15.176 1.00 62.03 97 GLU A N 1
ATOM 746 C CA . GLU A 1 97 ? -19.346 2.535 -14.389 1.00 62.03 97 GLU A CA 1
ATOM 747 C C . GLU A 1 97 ? -19.461 2.838 -12.873 1.00 62.03 97 GLU A C 1
ATOM 749 O O . GLU A 1 97 ? -19.132 2.007 -12.033 1.00 62.03 97 GLU A O 1
ATOM 754 N N . ASN A 1 98 ? -19.989 4.003 -12.472 1.00 67.62 98 ASN A N 1
ATOM 755 C CA . ASN A 1 98 ? -19.974 4.418 -11.049 1.00 67.62 98 ASN A CA 1
ATOM 756 C C . ASN A 1 98 ? -21.272 4.214 -10.234 1.00 67.62 98 ASN A C 1
ATOM 758 O O . ASN A 1 98 ? -21.272 4.357 -9.010 1.00 67.62 98 ASN A O 1
ATOM 762 N N . ARG A 1 99 ? -22.413 3.895 -10.861 1.00 65.19 99 ARG A N 1
ATOM 763 C CA . ARG A 1 99 ? -23.718 3.920 -10.156 1.00 65.19 99 ARG A CA 1
ATOM 764 C C . ARG A 1 99 ? -23.884 2.814 -9.110 1.00 65.19 99 ARG A C 1
ATOM 766 O O . ARG A 1 99 ? -24.359 3.090 -8.009 1.00 65.19 99 ARG A O 1
ATOM 773 N N . THR A 1 100 ? -23.505 1.581 -9.436 1.00 73.69 100 THR A N 1
ATOM 774 C CA . THR A 1 100 ? -23.662 0.430 -8.529 1.00 73.69 100 THR A CA 1
ATOM 775 C C . THR A 1 100 ? -22.730 0.543 -7.326 1.00 73.69 100 THR A C 1
ATOM 777 O O . THR A 1 100 ? -23.171 0.350 -6.195 1.00 73.69 100 THR A O 1
ATOM 780 N N . LEU A 1 101 ? -21.477 0.952 -7.546 1.00 79.56 101 LEU A N 1
ATOM 781 C CA . LEU A 1 101 ? -20.506 1.168 -6.477 1.00 79.56 101 LEU A CA 1
ATOM 782 C C . LEU A 1 101 ? -20.957 2.267 -5.511 1.00 79.56 101 LEU A C 1
ATOM 784 O O . LEU A 1 101 ? -20.929 2.057 -4.303 1.00 79.56 101 LEU A O 1
ATOM 788 N N . ASN A 1 102 ? -21.459 3.396 -6.019 1.00 79.31 102 ASN A N 1
ATOM 789 C CA . ASN A 1 102 ? -21.999 4.458 -5.165 1.00 79.31 102 ASN A CA 1
ATOM 790 C C . ASN A 1 102 ? -23.135 3.954 -4.264 1.00 79.31 102 ASN A C 1
ATOM 792 O O . ASN A 1 102 ? -23.208 4.336 -3.098 1.00 79.31 102 ASN A O 1
ATOM 796 N N . LYS A 1 103 ? -23.989 3.051 -4.766 1.00 78.81 103 LYS A N 1
ATOM 797 C CA . LYS A 1 103 ? -25.041 2.418 -3.960 1.00 78.81 103 LYS A CA 1
ATOM 798 C C . LYS A 1 103 ? -24.448 1.535 -2.853 1.00 78.81 103 LYS A C 1
ATOM 800 O O . LYS A 1 103 ? -24.870 1.650 -1.702 1.00 78.81 103 LYS A O 1
ATOM 805 N N . VAL A 1 104 ? -23.444 0.713 -3.161 1.00 80.25 104 VAL A N 1
ATOM 806 C CA . VAL A 1 104 ? -22.744 -0.120 -2.162 1.00 80.25 104 VAL A CA 1
ATOM 807 C C . VAL A 1 104 ? -22.067 0.756 -1.104 1.00 80.25 104 VAL A C 1
ATOM 809 O O . VAL A 1 104 ? -22.310 0.582 0.088 1.00 80.25 104 VAL A O 1
ATOM 812 N N . LEU A 1 105 ? -21.303 1.767 -1.523 1.00 82.75 105 LEU A N 1
ATOM 813 C CA . LEU A 1 105 ? -20.629 2.707 -0.624 1.00 82.75 105 LEU A CA 1
ATOM 814 C C . LEU A 1 105 ? -21.619 3.485 0.252 1.00 82.75 105 LEU A C 1
ATOM 816 O O . LEU A 1 105 ? -21.373 3.653 1.445 1.00 82.75 105 LEU A O 1
ATOM 820 N N . SER A 1 106 ? -22.768 3.892 -0.296 1.00 79.69 106 SER A N 1
ATOM 821 C CA . SER A 1 106 ? -23.831 4.536 0.488 1.00 79.69 106 SER A CA 1
ATOM 822 C C . SER A 1 106 ? -24.466 3.606 1.523 1.00 79.69 106 SER A C 1
ATOM 824 O O . SER A 1 106 ? -24.910 4.078 2.565 1.00 79.69 106 SER A O 1
ATOM 826 N N . THR A 1 107 ? -24.473 2.292 1.266 1.00 76.75 107 THR A N 1
ATOM 827 C CA . THR A 1 107 ? -24.989 1.285 2.208 1.00 76.75 107 THR A CA 1
ATOM 828 C C . THR A 1 107 ? -24.013 1.071 3.365 1.00 76.75 107 THR A C 1
ATOM 830 O O . THR A 1 107 ? -24.439 0.830 4.491 1.00 76.75 107 THR A O 1
ATOM 833 N N . VAL A 1 108 ? -22.704 1.209 3.117 1.00 80.31 108 VAL A N 1
ATOM 834 C CA . VAL A 1 108 ? -21.701 1.256 4.191 1.00 80.31 108 VAL A CA 1
ATOM 835 C C . VAL A 1 108 ? -21.853 2.546 4.998 1.00 80.31 108 VAL A C 1
ATOM 837 O O . VAL A 1 108 ? -21.947 2.478 6.221 1.00 80.31 108 VAL A O 1
ATOM 840 N N . GLY A 1 109 ? -21.891 3.698 4.311 1.00 63.59 109 GLY A N 1
ATOM 841 C CA . GLY A 1 109 ? -22.465 4.965 4.780 1.00 63.59 109 GLY A CA 1
ATOM 842 C C . GLY A 1 109 ? -22.109 5.418 6.199 1.00 63.59 109 GLY A C 1
ATOM 843 O O . GLY A 1 109 ? -22.969 5.971 6.884 1.00 63.59 109 GLY A O 1
ATOM 844 N N . ARG A 1 110 ? -20.879 5.185 6.677 1.00 78.00 110 ARG A N 1
ATOM 845 C CA . ARG A 1 110 ? -20.442 5.668 7.999 1.00 78.00 110 ARG A CA 1
ATOM 846 C C . ARG A 1 110 ? -19.927 7.097 7.879 1.00 78.00 110 ARG A C 1
ATOM 848 O O . ARG A 1 110 ? -19.429 7.481 6.833 1.00 78.00 110 ARG A O 1
ATOM 855 N N . ASN A 1 111 ? -20.017 7.878 8.950 1.00 86.06 111 ASN A N 1
ATOM 856 C CA . ASN A 1 111 ? -19.308 9.150 9.042 1.00 86.06 111 ASN A CA 1
ATOM 857 C C . ASN A 1 111 ? -18.208 9.004 10.091 1.00 86.06 111 ASN A C 1
ATOM 859 O O . ASN A 1 111 ? -18.459 9.125 11.291 1.00 86.06 111 ASN A O 1
ATOM 863 N N . VAL A 1 112 ? -17.012 8.650 9.630 1.00 89.56 112 VAL A N 1
ATOM 864 C CA . VAL A 1 112 ? -15.828 8.505 10.474 1.00 89.56 112 VAL A CA 1
ATOM 865 C C . VAL A 1 112 ? -14.822 9.595 10.153 1.00 89.56 112 VAL A C 1
ATOM 867 O O . VAL A 1 112 ? -14.738 10.087 9.032 1.00 89.56 112 VAL A O 1
ATOM 870 N N . VAL A 1 113 ? -14.020 9.942 11.153 1.00 90.94 113 VAL A N 1
ATOM 871 C CA . VAL A 1 113 ? -12.888 10.850 10.989 1.00 90.94 113 VAL A CA 1
ATOM 872 C C . VAL A 1 113 ? -11.619 10.016 11.127 1.00 90.94 113 VAL A C 1
ATOM 874 O O . VAL A 1 113 ? -11.282 9.634 12.251 1.00 90.94 113 VAL A O 1
ATOM 877 N N . PRO A 1 114 ? -10.946 9.680 10.011 1.00 93.06 114 PRO A N 1
ATOM 878 C CA . PRO A 1 114 ? -9.623 9.084 10.065 1.00 93.06 114 PRO A CA 1
ATOM 879 C C . PRO A 1 114 ? -8.635 9.962 10.843 1.00 93.06 114 PRO A C 1
ATOM 881 O O . PRO A 1 114 ? -8.659 11.189 10.725 1.00 93.06 114 PRO A O 1
ATOM 884 N N . VAL A 1 115 ? -7.758 9.334 11.622 1.00 92.88 115 VAL A N 1
ATOM 885 C CA . VAL A 1 115 ? -6.716 9.996 12.417 1.00 92.88 115 VAL A CA 1
ATOM 886 C C . VAL A 1 115 ? -5.351 9.421 12.065 1.00 92.88 115 VAL A C 1
ATOM 888 O O . VAL A 1 115 ? -5.200 8.205 11.932 1.00 92.88 115 VAL A O 1
ATOM 891 N N . ILE A 1 116 ? -4.360 10.294 11.907 1.00 92.06 116 ILE A N 1
ATOM 892 C CA . ILE A 1 116 ? -2.966 9.890 11.700 1.00 92.06 116 ILE A CA 1
ATOM 893 C C . ILE A 1 116 ? -2.418 9.356 13.031 1.00 92.06 116 ILE A C 1
ATOM 895 O O . ILE A 1 116 ? -2.700 9.918 14.093 1.00 92.06 116 ILE A O 1
ATOM 899 N N . GLY A 1 117 ? -1.684 8.248 12.977 1.00 93.12 117 GLY A N 1
ATOM 900 C CA . GLY A 1 117 ? -1.012 7.671 14.134 1.00 93.12 117 GLY A CA 1
ATOM 901 C C . GLY A 1 117 ? 0.162 8.532 14.588 1.00 93.12 117 GLY A C 1
ATOM 902 O O . GLY A 1 117 ? 0.891 9.085 13.775 1.00 93.12 117 GLY A O 1
ATOM 903 N N . ASN A 1 118 ? 0.358 8.632 15.899 1.00 94.31 118 ASN A N 1
ATOM 904 C CA . ASN A 1 118 ? 1.548 9.234 16.483 1.00 94.31 118 ASN A CA 1
ATOM 905 C C . ASN A 1 118 ? 2.511 8.124 16.913 1.00 94.31 118 ASN A C 1
ATOM 907 O O . ASN A 1 118 ? 2.206 7.364 17.837 1.00 94.31 118 ASN A O 1
ATOM 911 N N . HIS A 1 119 ? 3.651 8.019 16.243 1.00 92.88 119 HIS A N 1
ATOM 912 C CA . HIS A 1 119 ? 4.704 7.077 16.597 1.00 92.88 119 HIS A CA 1
ATOM 913 C C . HIS A 1 119 ? 5.510 7.612 17.790 1.00 92.88 119 HIS A C 1
ATOM 915 O O . HIS A 1 119 ? 6.066 8.708 17.756 1.00 92.88 119 HIS A O 1
ATOM 921 N N . SER A 1 120 ? 5.534 6.856 18.889 1.00 91.62 120 SER A N 1
ATOM 922 C CA . SER A 1 120 ? 6.203 7.247 20.131 1.00 91.62 120 SER A CA 1
ATOM 923 C C . SER A 1 120 ? 6.854 6.035 20.794 1.00 91.62 120 SER A C 1
ATOM 925 O O . SER A 1 120 ? 6.180 5.215 21.425 1.00 91.62 120 SER A O 1
ATOM 927 N N . GLY A 1 121 ? 8.178 5.924 20.647 1.00 92.38 121 GLY A N 1
ATOM 928 C CA . GLY A 1 121 ? 8.942 4.769 21.125 1.00 92.38 121 GLY A CA 1
ATOM 929 C C . GLY A 1 121 ? 8.475 3.482 20.446 1.00 92.38 121 GLY A C 1
ATOM 930 O O . GLY A 1 121 ? 8.337 3.437 19.232 1.00 92.38 121 GLY A O 1
ATOM 931 N N . ASP A 1 122 ? 8.165 2.449 21.228 1.00 95.62 122 ASP A N 1
ATOM 932 C CA . ASP A 1 122 ? 7.789 1.128 20.702 1.00 95.62 122 ASP A CA 1
ATOM 933 C C . ASP A 1 122 ? 6.318 1.010 20.259 1.00 95.62 122 ASP A C 1
ATOM 935 O O . ASP A 1 122 ? 5.830 -0.100 20.023 1.00 95.62 122 ASP A O 1
ATOM 939 N N . TYR A 1 123 ? 5.577 2.121 20.180 1.00 96.81 123 TYR A N 1
ATOM 940 C CA . TYR A 1 123 ? 4.143 2.118 19.887 1.00 96.81 123 TYR A CA 1
ATOM 941 C C . TYR A 1 123 ? 3.746 3.145 18.829 1.00 96.81 123 TYR A C 1
ATOM 943 O O . TYR A 1 123 ? 4.250 4.267 18.802 1.00 96.81 123 TYR A O 1
ATOM 951 N N . VAL A 1 124 ? 2.729 2.792 18.044 1.00 97.12 124 VAL A N 1
ATOM 952 C CA . VAL A 1 124 ? 1.927 3.741 17.266 1.00 97.12 124 VAL A CA 1
ATOM 953 C C . VAL A 1 124 ? 0.624 3.998 18.019 1.00 97.12 124 VAL A C 1
ATOM 955 O O . VAL A 1 124 ? -0.088 3.063 18.401 1.00 97.12 124 VAL A O 1
ATOM 958 N N . ILE A 1 125 ? 0.331 5.270 18.279 1.00 97.19 125 ILE A N 1
ATOM 959 C CA . ILE A 1 125 ? -0.788 5.708 19.115 1.00 97.19 125 ILE A CA 1
ATOM 960 C C . ILE A 1 125 ? -1.835 6.405 18.247 1.00 97.19 125 ILE A C 1
ATOM 962 O O . ILE A 1 125 ? -1.550 7.423 17.623 1.00 97.19 125 ILE A O 1
ATOM 966 N N . PHE A 1 126 ? -3.069 5.905 18.265 1.00 96.69 126 PHE A N 1
ATOM 967 C CA . PHE A 1 126 ? -4.209 6.536 17.598 1.00 96.69 126 PHE A CA 1
ATOM 968 C C . PHE A 1 126 ? -5.183 7.080 18.637 1.00 96.69 126 PHE A C 1
ATOM 970 O O . PHE A 1 126 ? -5.721 6.326 19.455 1.00 96.69 126 PHE A O 1
ATOM 977 N N . SER A 1 127 ? -5.421 8.388 18.596 1.00 94.75 127 SER A N 1
ATOM 978 C CA . SER A 1 127 ? -6.282 9.086 19.551 1.00 94.75 127 SER A CA 1
ATOM 979 C C . SER A 1 127 ? -7.579 9.520 18.883 1.00 94.75 127 SER A C 1
ATOM 981 O O . SER A 1 127 ? -7.581 10.344 17.972 1.00 94.75 127 SER A O 1
ATOM 983 N N . PHE A 1 128 ? -8.691 8.991 19.379 1.00 92.12 128 PHE A N 1
ATOM 984 C CA . PHE A 1 128 ? -10.041 9.377 18.994 1.00 92.12 128 PHE A CA 1
ATOM 985 C C . PHE A 1 128 ? -10.720 10.089 20.164 1.00 92.12 128 PHE A C 1
ATOM 987 O O . PHE A 1 128 ? -10.293 9.978 21.311 1.00 92.12 128 PHE A O 1
ATOM 994 N N . LYS A 1 129 ? -11.842 10.770 19.901 1.00 86.88 129 LYS A N 1
ATOM 995 C CA . LYS A 1 129 ? -12.635 11.420 20.963 1.00 86.88 129 LYS A CA 1
ATOM 996 C C . LYS A 1 129 ? -13.051 10.455 22.082 1.00 86.88 129 LYS A C 1
ATOM 998 O O . LYS A 1 129 ? -13.151 10.868 23.229 1.00 86.88 129 LYS A O 1
ATOM 1003 N N . ASN A 1 130 ? -13.273 9.186 21.740 1.00 83.50 130 ASN A N 1
ATOM 1004 C CA . ASN A 1 130 ? -13.854 8.190 22.640 1.00 83.50 130 ASN A CA 1
ATOM 1005 C C . ASN A 1 130 ? -12.821 7.190 23.189 1.00 83.50 130 ASN A C 1
ATOM 1007 O O . ASN A 1 130 ? -13.207 6.236 23.859 1.00 83.50 130 ASN A O 1
ATOM 1011 N N . GLY A 1 131 ? -11.529 7.365 22.896 1.00 89.88 131 GLY A N 1
ATOM 1012 C CA . GLY A 1 131 ? -10.493 6.460 23.384 1.00 89.88 131 GLY A CA 1
ATOM 1013 C C . GLY A 1 131 ? -9.174 6.548 22.626 1.00 89.88 131 GLY A C 1
ATOM 1014 O O . GLY A 1 131 ? -9.065 7.180 21.575 1.00 89.88 131 GLY A O 1
ATOM 1015 N N . THR A 1 132 ? -8.170 5.867 23.171 1.00 95.25 132 THR A N 1
ATOM 1016 C CA . THR A 1 132 ? -6.824 5.786 22.601 1.00 95.25 132 THR A CA 1
ATOM 1017 C C . THR A 1 132 ? -6.441 4.330 22.396 1.00 95.25 132 THR A C 1
ATOM 1019 O O . THR A 1 132 ? -6.565 3.517 23.311 1.00 95.25 132 THR A O 1
ATOM 1022 N N . TYR A 1 133 ? -5.923 4.019 21.213 1.00 96.75 133 TYR A N 1
ATOM 1023 C CA . TYR A 1 133 ? -5.397 2.704 20.869 1.00 96.75 133 TYR A CA 1
ATOM 1024 C C . TYR A 1 133 ? -3.878 2.790 20.760 1.00 96.75 133 TYR A C 1
ATOM 1026 O O . TYR A 1 133 ? -3.354 3.690 20.104 1.00 96.75 133 TYR A O 1
ATOM 1034 N N . LYS A 1 134 ? -3.173 1.863 21.412 1.00 96.50 134 LYS A N 1
ATOM 1035 C CA . LYS A 1 134 ? -1.711 1.754 21.368 1.00 96.50 134 LYS A CA 1
ATOM 1036 C C . LYS A 1 134 ? -1.343 0.417 20.746 1.00 96.50 134 LYS A C 1
ATOM 1038 O O . LYS A 1 134 ? -1.696 -0.618 21.305 1.00 96.50 134 LYS A O 1
ATOM 1043 N N . ILE A 1 135 ? -0.658 0.448 19.608 1.00 96.94 135 ILE A N 1
ATOM 1044 C CA . ILE A 1 135 ? -0.273 -0.753 18.864 1.00 96.94 135 ILE A CA 1
ATOM 1045 C C . ILE A 1 135 ? 1.248 -0.882 18.929 1.00 96.94 135 ILE A C 1
ATOM 1047 O O . ILE A 1 135 ? 1.932 0.073 18.555 1.00 96.94 135 ILE A O 1
ATOM 1051 N N . PRO A 1 136 ? 1.796 -2.019 19.390 1.00 95.94 136 PRO A N 1
ATOM 1052 C CA . PRO A 1 136 ? 3.236 -2.241 19.374 1.00 95.94 136 PRO A CA 1
ATOM 1053 C C . PRO A 1 136 ? 3.799 -2.215 17.948 1.00 95.94 136 PRO A C 1
ATOM 1055 O O . PRO A 1 136 ? 3.315 -2.927 17.068 1.00 95.94 136 PRO A O 1
ATOM 1058 N N . VAL A 1 137 ? 4.873 -1.458 17.729 1.00 95.69 137 VAL A N 1
ATOM 1059 C CA . VAL A 1 137 ? 5.543 -1.314 16.422 1.00 95.69 137 VAL A CA 1
ATOM 1060 C C . VAL A 1 137 ? 5.960 -2.674 15.851 1.00 95.69 137 VAL A C 1
ATOM 1062 O O . VAL A 1 137 ? 5.742 -2.948 14.671 1.00 95.69 137 VAL A O 1
ATOM 1065 N N . LYS A 1 138 ? 6.461 -3.578 16.703 1.00 94.69 138 LYS A N 1
ATOM 1066 C CA . LYS A 1 138 ? 6.864 -4.942 16.315 1.00 94.69 138 LYS A CA 1
ATOM 1067 C C . LYS A 1 138 ? 5.748 -5.769 15.661 1.00 94.69 138 LYS A C 1
ATOM 1069 O O . LYS A 1 138 ? 6.046 -6.678 14.895 1.00 94.69 138 LYS A O 1
ATOM 1074 N N . GLU A 1 139 ? 4.479 -5.481 15.966 1.00 94.62 139 GLU A N 1
ATOM 1075 C CA . GLU A 1 139 ? 3.332 -6.180 15.369 1.00 94.62 139 GLU A CA 1
ATOM 1076 C C . GLU A 1 139 ? 2.995 -5.648 13.969 1.00 94.62 139 GLU A C 1
ATOM 1078 O O . GLU A 1 139 ? 2.385 -6.360 13.174 1.00 94.62 139 GLU A O 1
ATOM 1083 N N . LEU A 1 140 ? 3.419 -4.421 13.648 1.00 94.25 140 LEU A N 1
ATOM 1084 C CA . LEU A 1 140 ? 3.163 -3.751 12.372 1.00 94.25 140 LEU A CA 1
ATOM 1085 C C . LEU A 1 140 ? 4.325 -3.927 11.387 1.00 94.25 140 LEU A C 1
ATOM 1087 O O . LEU A 1 140 ? 4.090 -4.238 10.221 1.00 94.25 140 LEU A O 1
ATOM 1091 N N . MET A 1 141 ? 5.571 -3.779 11.851 1.00 90.81 141 MET A N 1
ATOM 1092 C CA . MET A 1 141 ? 6.771 -3.725 10.998 1.00 90.81 141 MET A CA 1
ATOM 1093 C C . MET A 1 141 ? 6.906 -4.900 10.030 1.00 90.81 141 MET A C 1
ATOM 1095 O O . MET A 1 141 ? 7.296 -4.713 8.881 1.00 90.81 141 MET A O 1
ATOM 1099 N N . PHE A 1 142 ? 6.545 -6.114 10.456 1.00 88.94 142 PHE A N 1
ATOM 1100 C CA . PHE A 1 142 ? 6.644 -7.296 9.597 1.00 88.94 142 PHE A CA 1
ATOM 1101 C C . PHE A 1 142 ? 5.840 -7.154 8.290 1.00 88.94 142 PHE A C 1
ATOM 1103 O O . PHE A 1 142 ? 6.215 -7.731 7.266 1.00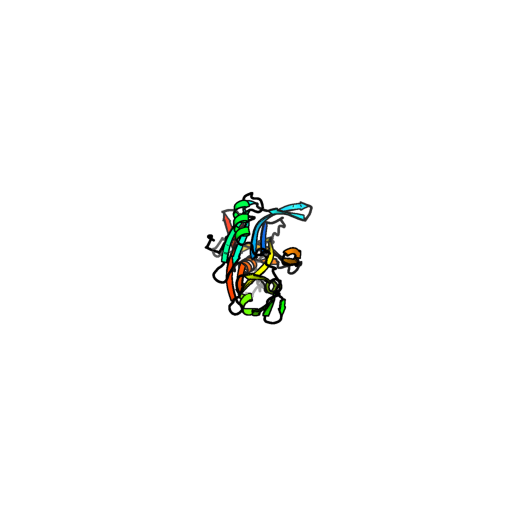 88.94 142 PHE A O 1
ATOM 1110 N N . TYR A 1 143 ? 4.766 -6.365 8.308 1.00 91.56 143 TYR A N 1
ATOM 1111 C CA . TYR A 1 143 ? 3.826 -6.208 7.201 1.00 91.56 143 TYR A CA 1
ATOM 1112 C C . TYR A 1 143 ? 4.088 -4.979 6.327 1.00 91.56 143 TYR A C 1
ATOM 1114 O O . TYR A 1 143 ? 3.560 -4.915 5.218 1.00 91.56 143 TYR A O 1
ATOM 1122 N N . LEU A 1 144 ? 4.872 -4.011 6.804 1.00 88.69 144 LEU A N 1
ATOM 1123 C CA . LEU A 1 144 ? 5.141 -2.774 6.076 1.00 88.69 144 LEU A CA 1
ATOM 1124 C C . LEU A 1 144 ? 6.264 -2.972 5.047 1.00 88.69 144 LEU A C 1
ATOM 1126 O O . LEU A 1 144 ? 7.130 -3.838 5.193 1.00 88.69 144 LEU A O 1
ATOM 1130 N N . TRP A 1 145 ? 6.216 -2.176 3.977 1.00 82.25 145 TRP A N 1
ATOM 1131 C CA . TRP A 1 145 ? 7.229 -2.166 2.915 1.00 82.25 145 TRP A CA 1
ATOM 1132 C C . TRP A 1 145 ? 8.473 -1.350 3.265 1.00 82.25 145 TRP A C 1
ATOM 1134 O O . TRP A 1 145 ? 9.537 -1.593 2.710 1.00 82.25 145 TRP A O 1
ATOM 1144 N N . SER A 1 146 ? 8.330 -0.387 4.170 1.00 79.56 146 SER A N 1
ATOM 1145 C CA . SER A 1 146 ? 9.404 0.459 4.683 1.00 79.56 146 SER A CA 1
ATOM 1146 C C . SER A 1 146 ? 9.050 0.882 6.103 1.00 79.56 146 SER A C 1
ATOM 1148 O O . SER A 1 146 ? 7.872 1.104 6.406 1.00 79.56 146 SER A O 1
ATOM 1150 N N . ASP A 1 147 ? 10.063 1.041 6.949 1.00 83.38 147 ASP A N 1
ATOM 1151 C CA . ASP A 1 147 ? 9.916 1.542 8.318 1.00 83.38 147 ASP A CA 1
ATOM 1152 C C . ASP A 1 147 ? 9.327 2.958 8.334 1.00 83.38 147 ASP A C 1
ATOM 1154 O O . ASP A 1 147 ? 8.551 3.295 9.226 1.00 83.38 147 ASP A O 1
ATOM 1158 N N . SER A 1 148 ? 9.595 3.752 7.288 1.00 81.81 148 SER A N 1
ATOM 1159 C CA . SER A 1 148 ? 9.028 5.096 7.117 1.00 81.81 148 SER A CA 1
ATOM 1160 C C . SER A 1 148 ? 7.498 5.103 7.095 1.00 81.81 148 SER A C 1
ATOM 1162 O O . SER A 1 148 ? 6.885 6.109 7.427 1.00 81.81 148 SER A O 1
ATOM 1164 N N . LEU A 1 149 ? 6.850 3.987 6.734 1.00 85.88 149 LEU A N 1
ATOM 1165 C CA . LEU A 1 149 ? 5.388 3.904 6.704 1.00 85.88 149 LEU A CA 1
ATOM 1166 C C . LEU A 1 149 ? 4.756 3.941 8.101 1.00 85.88 149 LEU A C 1
ATOM 1168 O O . LEU A 1 149 ? 3.559 4.210 8.194 1.00 85.88 149 LEU A O 1
ATOM 1172 N N . LEU A 1 150 ? 5.519 3.686 9.173 1.00 89.75 150 LEU A N 1
ATOM 1173 C CA . LEU A 1 150 ? 5.015 3.729 10.552 1.00 89.75 150 LEU A CA 1
ATOM 1174 C C . LEU A 1 150 ? 4.457 5.108 10.916 1.00 89.75 150 LEU A C 1
ATOM 1176 O O . LEU A 1 150 ? 3.381 5.193 11.511 1.00 89.75 150 LEU A O 1
ATOM 1180 N N . ASP A 1 151 ? 5.141 6.171 10.493 1.00 87.44 151 ASP A N 1
ATOM 1181 C CA . ASP A 1 151 ? 4.755 7.562 10.763 1.00 87.44 151 ASP A CA 1
ATOM 1182 C C . ASP A 1 151 ? 3.567 8.028 9.899 1.00 87.44 151 ASP A C 1
ATOM 1184 O O . ASP A 1 151 ? 3.010 9.107 10.101 1.00 87.44 151 ASP A O 1
ATOM 1188 N N . HIS A 1 152 ? 3.141 7.192 8.947 1.00 88.69 152 HIS A N 1
ATOM 1189 C CA . HIS A 1 152 ? 2.081 7.485 7.983 1.00 88.69 152 HIS A CA 1
ATOM 1190 C C . HIS A 1 152 ? 0.948 6.453 8.013 1.00 88.69 152 HIS A C 1
ATOM 1192 O O . HIS A 1 152 ? 0.154 6.332 7.074 1.00 88.69 152 HIS A O 1
ATOM 1198 N N . LEU A 1 153 ? 0.833 5.718 9.121 1.00 94.25 153 LEU A N 1
ATOM 1199 C CA . LEU A 1 153 ? -0.345 4.910 9.400 1.00 94.25 153 LEU A CA 1
ATOM 1200 C C . LEU A 1 153 ? -1.520 5.811 9.778 1.00 94.25 153 LEU A C 1
ATOM 1202 O O . LEU A 1 153 ? -1.402 6.730 10.588 1.00 94.25 153 LEU A O 1
ATOM 1206 N N . VAL A 1 154 ? -2.688 5.504 9.229 1.00 95.25 154 VAL A N 1
ATOM 1207 C CA . VAL A 1 154 ? -3.938 6.204 9.522 1.00 95.25 154 VAL A CA 1
ATOM 1208 C C . VAL A 1 154 ? -4.969 5.189 9.978 1.00 95.25 154 VAL A C 1
ATOM 1210 O O . VAL A 1 154 ? -5.069 4.097 9.417 1.00 95.25 154 VAL A O 1
ATOM 1213 N N . ALA A 1 155 ? -5.748 5.552 10.993 1.00 96.19 155 ALA A N 1
ATOM 1214 C CA . ALA A 1 155 ? -6.781 4.694 11.542 1.00 96.19 155 ALA A CA 1
ATOM 1215 C C . ALA A 1 155 ? -8.160 5.348 11.538 1.00 96.19 155 ALA A C 1
ATOM 1217 O O . ALA A 1 155 ? -8.285 6.564 11.663 1.00 96.19 155 ALA A O 1
ATOM 1218 N N . PHE A 1 156 ? -9.211 4.537 11.459 1.00 94.94 156 PHE A N 1
ATOM 1219 C CA . PHE A 1 156 ? -10.593 4.980 11.634 1.00 94.94 156 PHE A CA 1
ATOM 1220 C C . PHE A 1 156 ? -11.419 3.949 12.423 1.00 94.94 156 PHE A C 1
ATOM 1222 O O . PHE A 1 156 ? -11.107 2.757 12.383 1.00 94.94 156 PHE A O 1
ATOM 1229 N N . PRO A 1 157 ? -12.481 4.363 13.141 1.00 93.75 157 PRO A N 1
ATOM 1230 C CA . PRO A 1 157 ? -13.303 3.438 13.919 1.00 93.75 157 PRO A CA 1
ATOM 1231 C C . PRO A 1 157 ? -14.090 2.452 13.044 1.00 93.75 157 PRO A C 1
ATOM 1233 O O . PRO A 1 157 ? -14.681 2.833 12.031 1.00 93.75 157 PRO A O 1
ATOM 1236 N N . SER A 1 158 ? -14.166 1.189 13.468 1.00 92.38 158 SER A N 1
ATOM 1237 C CA . SER A 1 158 ? -15.009 0.160 12.849 1.00 92.38 158 SER A CA 1
ATOM 1238 C C . SER A 1 158 ? -15.547 -0.792 13.917 1.00 92.38 158 SER A C 1
ATOM 1240 O O . SER A 1 158 ? -14.800 -1.561 14.521 1.00 92.38 158 SER A O 1
ATOM 1242 N N . GLY A 1 159 ? -16.860 -0.752 14.164 1.00 88.00 159 GLY A N 1
ATOM 1243 C CA . GLY A 1 159 ? -17.479 -1.544 15.229 1.00 88.00 159 GLY A CA 1
ATOM 1244 C C . GLY A 1 159 ? -16.919 -1.172 16.605 1.00 88.00 159 GLY A C 1
ATOM 1245 O O . GLY A 1 159 ? -16.979 -0.010 16.995 1.00 88.00 159 GLY A O 1
ATOM 1246 N N . MET A 1 160 ? -16.378 -2.158 17.327 1.00 89.75 160 MET A N 1
ATOM 1247 C CA . MET A 1 160 ? -15.759 -1.960 18.649 1.00 89.75 160 MET A CA 1
ATOM 1248 C C . MET A 1 160 ? -14.251 -1.663 18.588 1.00 89.75 160 MET A C 1
ATOM 1250 O O . MET A 1 160 ? -13.629 -1.428 19.621 1.00 89.75 160 MET A O 1
ATOM 1254 N N . GLY A 1 161 ? -13.652 -1.702 17.398 1.00 94.81 161 GLY A N 1
ATOM 1255 C CA . GLY A 1 161 ? -12.221 -1.511 17.196 1.00 94.81 161 GLY A CA 1
ATOM 1256 C C . GLY A 1 161 ? -11.912 -0.403 16.201 1.00 94.81 161 GLY A C 1
ATOM 1257 O O . GLY A 1 161 ? -12.746 0.448 15.880 1.00 94.81 161 GLY A O 1
ATOM 1258 N N . ILE A 1 162 ? -10.690 -0.445 15.688 1.00 96.81 162 ILE A N 1
ATOM 1259 C CA . ILE A 1 162 ? -10.203 0.457 14.650 1.00 96.81 162 ILE A CA 1
ATOM 1260 C C . ILE A 1 162 ? -9.663 -0.337 13.471 1.00 96.81 162 ILE A C 1
ATOM 1262 O O . ILE A 1 162 ? -9.135 -1.437 13.631 1.00 96.81 162 ILE A O 1
ATOM 1266 N N . VAL A 1 163 ? -9.795 0.243 12.287 1.00 97.44 163 VAL A N 1
ATOM 1267 C CA . VAL A 1 163 ? -9.095 -0.195 11.083 1.00 97.44 163 VAL A CA 1
ATOM 1268 C C . VAL A 1 163 ? -7.896 0.712 10.886 1.00 97.44 163 VAL A C 1
ATOM 1270 O O . VAL A 1 163 ? -8.042 1.923 11.016 1.00 97.44 163 VAL A O 1
ATOM 1273 N N . ILE A 1 164 ? -6.737 0.137 10.579 1.00 97.81 164 ILE A N 1
ATOM 1274 C CA . ILE A 1 164 ? -5.469 0.841 10.364 1.00 97.81 164 ILE A CA 1
ATOM 1275 C C . ILE A 1 164 ? -4.980 0.517 8.954 1.00 97.81 164 ILE A C 1
ATOM 1277 O O . ILE A 1 164 ? -5.010 -0.643 8.541 1.00 97.81 164 ILE A O 1
ATOM 1281 N N . VAL A 1 165 ? -4.516 1.522 8.218 1.00 96.06 165 VAL A N 1
ATOM 1282 C CA . VAL A 1 165 ? -3.926 1.366 6.882 1.00 96.06 165 VAL A CA 1
ATOM 1283 C C . VAL A 1 165 ? -2.722 2.290 6.714 1.00 96.06 165 VAL A C 1
ATOM 1285 O O . VAL A 1 165 ? -2.722 3.377 7.297 1.00 96.06 165 VAL A O 1
ATOM 1288 N N . PRO A 1 166 ? -1.716 1.920 5.904 1.00 93.00 166 PRO A N 1
ATOM 1289 C CA . PRO A 1 166 ? -0.752 2.899 5.422 1.00 93.00 166 PRO A CA 1
ATOM 1290 C C . PRO A 1 166 ? -1.475 3.888 4.504 1.00 93.00 166 PRO A C 1
ATOM 1292 O O . PRO A 1 166 ? -2.140 3.473 3.556 1.00 93.00 166 PRO A O 1
ATOM 1295 N N . ALA A 1 167 ? -1.374 5.184 4.787 1.00 91.44 167 ALA A N 1
ATOM 1296 C CA . ALA A 1 167 ? -1.875 6.213 3.888 1.00 91.44 167 ALA A CA 1
ATOM 1297 C C . ALA A 1 167 ? -0.704 6.721 3.048 1.00 91.44 167 ALA A C 1
ATOM 1299 O O . ALA A 1 167 ? 0.146 7.463 3.537 1.00 91.44 167 ALA A O 1
ATOM 1300 N N . VAL A 1 168 ? -0.618 6.251 1.806 1.00 89.69 168 VAL A N 1
ATOM 1301 C CA . VAL A 1 168 ? 0.595 6.378 0.997 1.00 89.69 168 VAL A CA 1
ATOM 1302 C C . VAL A 1 168 ? 0.278 6.425 -0.494 1.00 89.69 168 VAL A C 1
ATOM 1304 O O . VAL A 1 168 ? -0.613 5.726 -0.970 1.00 89.69 168 VAL A O 1
ATOM 1307 N N . GLU A 1 169 ? 1.036 7.228 -1.225 1.00 89.94 169 GLU A N 1
ATOM 1308 C CA . GLU A 1 169 ? 1.174 7.182 -2.676 1.00 89.94 169 GLU A CA 1
ATOM 1309 C C . GLU A 1 169 ? 2.576 6.657 -2.991 1.00 89.94 169 GLU A C 1
ATOM 1311 O O . GLU A 1 169 ? 3.560 7.208 -2.512 1.00 89.94 169 GLU A O 1
ATOM 1316 N N . ILE A 1 170 ? 2.682 5.582 -3.765 1.00 88.62 170 ILE A N 1
ATOM 1317 C CA . ILE A 1 170 ? 3.953 5.041 -4.243 1.00 88.62 170 ILE A CA 1
ATOM 1318 C C . ILE A 1 170 ? 3.969 5.149 -5.754 1.00 88.62 170 ILE A C 1
ATOM 1320 O O . ILE A 1 170 ? 3.053 4.663 -6.416 1.00 88.62 170 ILE A O 1
ATOM 1324 N N . ASP A 1 171 ? 5.020 5.758 -6.282 1.00 88.88 171 ASP A N 1
ATOM 1325 C CA . ASP A 1 171 ? 5.261 5.900 -7.708 1.00 88.88 171 ASP A CA 1
ATOM 1326 C C . ASP A 1 171 ? 6.617 5.275 -8.049 1.00 88.88 171 ASP A C 1
ATOM 1328 O O . ASP A 1 171 ? 7.660 5.773 -7.624 1.00 88.88 171 ASP A O 1
ATOM 1332 N N . ALA A 1 172 ? 6.607 4.143 -8.751 1.00 90.25 172 ALA A N 1
ATOM 1333 C CA . ALA A 1 172 ? 7.807 3.415 -9.144 1.00 90.25 172 ALA A CA 1
ATOM 1334 C C . ALA A 1 172 ? 8.039 3.598 -10.643 1.00 90.25 172 ALA A C 1
ATOM 1336 O O . ALA A 1 172 ? 7.275 3.094 -11.467 1.00 90.25 172 ALA A O 1
ATOM 1337 N N . ILE A 1 173 ? 9.108 4.312 -10.981 1.00 87.94 173 ILE A N 1
ATOM 1338 C CA . ILE A 1 173 ? 9.448 4.698 -12.350 1.00 87.94 173 ILE A CA 1
ATOM 1339 C C . ILE A 1 173 ? 10.668 3.905 -12.789 1.00 87.94 173 ILE A C 1
ATOM 1341 O O . ILE A 1 173 ? 11.686 3.908 -12.095 1.00 87.94 173 ILE A O 1
ATOM 1345 N N . GLU A 1 174 ? 10.599 3.237 -13.934 1.00 87.19 174 GLU A N 1
ATOM 1346 C CA . GLU A 1 174 ? 11.776 2.606 -14.523 1.00 87.19 174 GLU A CA 1
ATOM 1347 C C . GLU A 1 174 ? 12.856 3.672 -14.784 1.00 87.19 174 GLU A C 1
ATOM 1349 O O . GLU A 1 174 ? 12.593 4.765 -15.274 1.00 87.19 174 GLU A O 1
ATOM 1354 N N . GLY A 1 175 ? 14.089 3.394 -14.391 1.00 79.06 175 GLY A N 1
ATOM 1355 C CA . GLY A 1 175 ? 15.236 4.284 -14.531 1.00 79.06 175 GLY A CA 1
ATOM 1356 C C . GLY A 1 175 ? 16.180 3.797 -15.623 1.00 79.06 175 GLY A C 1
ATOM 1357 O O . GLY A 1 175 ? 15.775 3.446 -16.729 1.00 79.06 175 GLY A O 1
ATOM 1358 N N . ASN A 1 176 ? 17.473 3.752 -15.309 1.00 72.56 176 ASN A N 1
ATOM 1359 C CA . ASN A 1 176 ? 18.476 3.270 -16.248 1.00 72.56 176 ASN A CA 1
ATOM 1360 C C . ASN A 1 176 ? 18.368 1.758 -16.466 1.00 72.56 176 ASN A C 1
ATOM 1362 O O . ASN A 1 176 ? 18.190 0.981 -15.525 1.00 72.56 176 ASN A O 1
ATOM 1366 N N . PHE A 1 177 ? 18.598 1.342 -17.706 1.00 73.69 177 PHE A N 1
ATOM 1367 C CA . PHE A 1 177 ? 18.837 -0.048 -18.056 1.00 73.69 177 PHE A CA 1
ATOM 1368 C C . PHE A 1 177 ? 20.293 -0.221 -18.482 1.00 73.69 177 PHE A C 1
ATOM 1370 O O . PHE A 1 177 ? 20.865 0.615 -19.183 1.00 73.69 177 PHE A O 1
ATOM 1377 N N . THR A 1 178 ? 20.910 -1.316 -18.052 1.00 68.12 178 THR A N 1
ATOM 1378 C CA . THR A 1 178 ? 22.252 -1.701 -18.492 1.00 68.12 178 THR A CA 1
ATOM 1379 C C . THR A 1 178 ? 22.233 -3.126 -19.014 1.00 68.12 178 THR A C 1
ATOM 1381 O O . THR A 1 178 ? 21.593 -4.017 -18.450 1.00 68.12 178 THR A O 1
ATOM 1384 N N . ILE A 1 179 ? 22.937 -3.326 -20.126 1.00 68.75 179 ILE A N 1
ATOM 1385 C CA . ILE A 1 179 ? 23.087 -4.620 -20.784 1.00 68.75 179 ILE A CA 1
ATOM 1386 C C . ILE A 1 179 ? 24.544 -5.036 -20.629 1.00 68.75 179 ILE A C 1
ATOM 1388 O O . ILE A 1 179 ? 25.440 -4.421 -21.207 1.00 68.75 179 ILE A O 1
ATOM 1392 N N . MET A 1 180 ? 24.790 -6.092 -19.857 1.00 68.31 180 MET A N 1
ATOM 1393 C CA . MET A 1 180 ? 26.129 -6.648 -19.672 1.00 68.31 180 MET A CA 1
ATOM 1394 C C . MET A 1 180 ? 26.243 -8.003 -20.361 1.00 68.31 180 MET A C 1
ATOM 1396 O O . MET A 1 180 ? 25.391 -8.874 -20.199 1.00 68.31 180 MET A O 1
ATOM 1400 N N . ARG A 1 181 ? 27.339 -8.216 -21.090 1.00 72.06 181 ARG A N 1
ATOM 1401 C CA . ARG A 1 181 ? 27.683 -9.522 -21.663 1.00 72.06 181 ARG A CA 1
ATOM 1402 C C . ARG A 1 181 ? 28.631 -10.249 -20.714 1.00 72.06 181 ARG A C 1
ATOM 1404 O O . ARG A 1 181 ? 29.672 -9.705 -20.355 1.00 72.06 181 ARG A O 1
ATOM 1411 N N . LYS A 1 182 ? 28.284 -11.470 -20.316 1.00 77.94 182 LYS A N 1
ATOM 1412 C CA . LYS A 1 182 ? 29.134 -12.369 -19.521 1.00 77.94 182 LYS A CA 1
ATOM 1413 C C . LYS A 1 182 ? 29.320 -13.698 -20.263 1.00 77.94 182 LYS A C 1
ATOM 1415 O O . LYS A 1 182 ? 28.414 -14.099 -20.994 1.00 77.94 182 LYS A O 1
ATOM 1420 N N . PRO A 1 183 ? 30.448 -14.410 -20.091 1.00 75.88 183 PRO A N 1
ATOM 1421 C CA . PRO A 1 183 ? 30.578 -15.776 -20.591 1.00 75.88 183 PRO A CA 1
ATOM 1422 C C . PRO A 1 183 ? 29.447 -16.662 -20.051 1.00 75.88 183 PRO A C 1
ATOM 1424 O O . PRO A 1 183 ? 29.116 -16.615 -18.864 1.00 75.88 183 PRO A O 1
ATOM 1427 N N . GLY A 1 184 ? 28.808 -17.429 -20.930 1.00 72.31 184 GLY A N 1
ATOM 1428 C CA . GLY A 1 184 ? 27.749 -18.366 -20.576 1.00 72.31 184 GLY A CA 1
ATOM 1429 C C . GLY A 1 184 ? 28.297 -19.636 -19.922 1.00 72.31 184 GLY A C 1
ATOM 1430 O O . GLY A 1 184 ? 29.486 -19.932 -19.983 1.00 72.31 184 GLY A O 1
ATOM 1431 N N . LYS A 1 185 ? 27.406 -20.430 -19.312 1.00 75.56 185 LYS A N 1
ATOM 1432 C CA . LYS A 1 185 ? 27.766 -21.718 -18.682 1.00 75.56 185 LYS A CA 1
ATOM 1433 C C . LYS A 1 185 ? 28.217 -22.797 -19.682 1.00 75.56 185 LYS A C 1
ATOM 1435 O O . LYS A 1 185 ? 28.732 -23.826 -19.265 1.00 75.56 185 LYS A O 1
ATOM 1440 N N . GLN A 1 186 ? 27.981 -22.593 -20.977 1.00 75.12 186 GLN A N 1
ATOM 1441 C CA . GLN A 1 186 ? 28.413 -23.479 -22.059 1.00 75.12 186 GLN A CA 1
ATOM 1442 C C . GLN A 1 186 ? 29.402 -22.729 -22.950 1.00 75.12 186 GLN A C 1
ATOM 1444 O O . GLN A 1 186 ? 29.257 -21.518 -23.137 1.00 75.12 186 GLN A O 1
ATOM 1449 N N . VAL A 1 187 ? 30.373 -23.461 -23.501 1.00 69.88 187 VAL A N 1
ATOM 1450 C CA . VAL A 1 187 ? 31.339 -22.942 -24.480 1.00 69.88 187 VAL A CA 1
ATOM 1451 C C . VAL A 1 187 ? 30.576 -22.274 -25.634 1.00 69.88 187 VAL A C 1
ATOM 1453 O O . VAL A 1 187 ? 29.518 -22.757 -26.039 1.00 69.88 187 VAL A O 1
ATOM 1456 N N . ASP A 1 188 ? 31.067 -21.117 -26.082 1.00 69.19 188 ASP A N 1
ATOM 1457 C CA . ASP A 1 188 ? 30.495 -20.275 -27.148 1.00 69.19 188 ASP A CA 1
ATOM 1458 C C . ASP A 1 188 ? 29.109 -19.658 -26.885 1.00 69.19 188 ASP A C 1
ATOM 1460 O O . ASP A 1 188 ? 28.518 -19.043 -27.775 1.00 69.19 188 ASP A O 1
ATOM 1464 N N . LYS A 1 189 ? 28.584 -19.734 -25.655 1.00 64.69 189 LYS A N 1
ATOM 1465 C CA . LYS A 1 189 ? 27.375 -18.989 -25.268 1.00 64.69 189 LYS A CA 1
ATOM 1466 C C . LYS A 1 189 ? 27.728 -17.707 -24.523 1.00 64.69 189 LYS A C 1
ATOM 1468 O O . LYS A 1 189 ? 28.595 -17.699 -23.656 1.00 64.69 189 LYS A O 1
ATOM 1473 N N . THR A 1 190 ? 27.005 -16.628 -24.820 1.00 69.25 190 THR A N 1
ATOM 1474 C CA . THR A 1 190 ? 27.060 -15.367 -24.064 1.00 69.25 190 THR A CA 1
ATOM 1475 C C . THR A 1 190 ? 25.809 -15.251 -23.202 1.00 69.25 190 THR A C 1
ATOM 1477 O O . THR A 1 190 ? 24.694 -15.332 -23.710 1.00 69.25 190 THR A O 1
ATOM 1480 N N . LEU A 1 191 ? 25.987 -15.057 -21.899 1.00 67.06 191 LEU A N 1
ATOM 1481 C CA . LEU A 1 191 ? 24.924 -14.628 -21.002 1.00 67.06 191 LEU A CA 1
ATOM 1482 C C . LEU A 1 191 ? 24.737 -13.117 -21.161 1.00 67.06 191 LEU A C 1
ATOM 1484 O O . LEU A 1 191 ? 25.684 -12.350 -20.979 1.00 67.06 191 LEU A O 1
ATOM 1488 N N . ILE A 1 192 ? 23.518 -12.690 -21.471 1.00 68.06 192 ILE A N 1
ATOM 1489 C CA . ILE A 1 192 ? 23.140 -11.278 -21.425 1.00 68.06 192 ILE A CA 1
ATOM 1490 C C . ILE A 1 192 ? 22.470 -11.035 -20.075 1.00 68.06 192 ILE A C 1
ATOM 1492 O O . ILE A 1 192 ? 21.473 -11.675 -19.751 1.00 68.06 192 ILE A O 1
ATOM 1496 N N . VAL A 1 193 ? 23.051 -10.144 -19.279 1.00 66.81 193 VAL A N 1
ATOM 1497 C CA . VAL A 1 193 ? 22.490 -9.696 -18.005 1.00 66.81 193 VAL A CA 1
ATOM 1498 C C . VAL A 1 193 ? 21.821 -8.351 -18.239 1.00 66.81 193 VAL A C 1
ATOM 1500 O O . VAL A 1 193 ? 22.470 -7.412 -18.705 1.00 66.81 193 VAL A O 1
ATOM 1503 N N . PHE A 1 194 ? 20.534 -8.287 -17.918 1.00 71.06 194 PHE A N 1
ATOM 1504 C CA . PHE A 1 194 ? 19.728 -7.076 -17.963 1.00 71.06 194 PHE A CA 1
ATOM 1505 C C . PHE A 1 194 ? 19.548 -6.565 -16.542 1.00 71.06 194 PHE A C 1
ATOM 1507 O O . PHE A 1 194 ? 18.984 -7.269 -15.709 1.00 71.06 194 PHE A O 1
ATOM 1514 N N . ASN A 1 195 ? 20.014 -5.350 -16.279 1.00 75.44 195 ASN A N 1
ATOM 1515 C CA . ASN A 1 195 ? 19.780 -4.680 -15.008 1.00 75.44 195 ASN A CA 1
ATOM 1516 C C . ASN A 1 195 ? 18.944 -3.436 -15.267 1.00 75.44 195 ASN A C 1
ATOM 1518 O O . ASN A 1 195 ? 19.388 -2.547 -15.994 1.00 75.44 195 ASN A O 1
ATOM 1522 N N . VAL A 1 196 ? 17.767 -3.377 -14.653 1.00 80.06 196 VAL A N 1
ATOM 1523 C CA . VAL A 1 196 ? 16.909 -2.192 -14.624 1.00 80.06 196 VAL A CA 1
ATOM 1524 C C . VAL A 1 196 ? 16.956 -1.625 -13.213 1.00 80.06 196 VAL A C 1
ATOM 1526 O O . VAL A 1 196 ? 16.815 -2.367 -12.238 1.00 80.06 196 VAL A O 1
ATOM 1529 N N . THR A 1 197 ? 17.197 -0.323 -13.112 1.00 86.12 197 THR A N 1
ATOM 1530 C CA . THR A 1 197 ? 17.046 0.430 -11.863 1.00 86.12 197 THR A CA 1
ATOM 1531 C C . THR A 1 197 ? 15.715 1.164 -11.855 1.00 86.12 197 THR A C 1
ATOM 1533 O O . THR A 1 197 ? 15.171 1.415 -12.921 1.00 86.12 197 THR A O 1
ATOM 1536 N N . TYR A 1 198 ? 15.238 1.579 -10.691 1.00 86.62 198 TYR A N 1
ATOM 1537 C CA . TYR A 1 198 ? 13.965 2.257 -10.504 1.00 86.62 198 TYR A CA 1
ATOM 1538 C C . TYR A 1 198 ? 14.131 3.498 -9.651 1.00 86.62 198 TYR A C 1
ATOM 1540 O O . TYR A 1 198 ? 14.832 3.462 -8.646 1.00 86.62 198 TYR A O 1
ATOM 1548 N N . HIS A 1 199 ? 13.444 4.570 -10.020 1.00 86.00 199 HIS A N 1
ATOM 1549 C CA . HIS A 1 199 ? 13.230 5.718 -9.155 1.00 86.00 199 HIS A CA 1
ATOM 1550 C C . HIS A 1 199 ? 11.899 5.527 -8.435 1.00 86.00 199 HIS A C 1
ATOM 1552 O O . HIS A 1 199 ? 10.847 5.575 -9.068 1.00 86.00 199 HIS A O 1
ATOM 1558 N N . VAL A 1 200 ? 11.945 5.293 -7.124 1.00 85.62 200 VAL A N 1
ATOM 1559 C CA . VAL A 1 200 ? 10.735 5.153 -6.305 1.00 85.62 200 VAL A CA 1
ATOM 1560 C C . VAL A 1 200 ? 10.484 6.440 -5.531 1.00 85.62 200 VAL A C 1
ATOM 1562 O O . VAL A 1 200 ? 11.369 6.945 -4.842 1.00 85.62 200 VAL A O 1
ATOM 1565 N N . PHE A 1 201 ? 9.268 6.961 -5.649 1.00 83.06 201 PHE A N 1
ATOM 1566 C CA . PHE A 1 201 ? 8.766 8.090 -4.879 1.00 83.06 201 PHE A CA 1
ATOM 1567 C C . PHE A 1 201 ? 7.680 7.602 -3.932 1.00 83.06 201 PHE A C 1
ATOM 1569 O O . PHE A 1 201 ? 6.809 6.828 -4.326 1.00 83.06 201 PHE A O 1
ATOM 1576 N N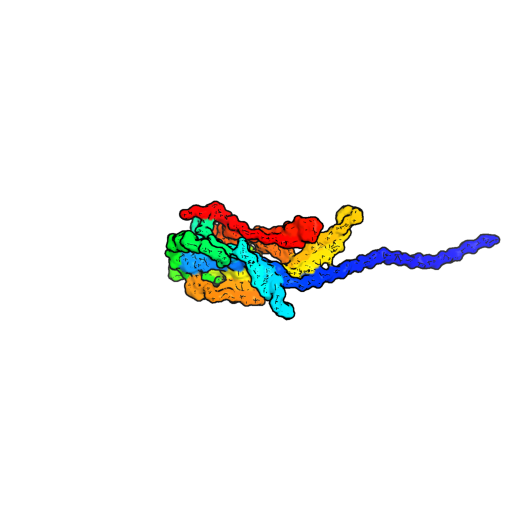 . ILE A 1 202 ? 7.728 8.076 -2.690 1.00 83.31 202 ILE A N 1
ATOM 1577 C CA . ILE A 1 202 ? 6.717 7.792 -1.678 1.00 83.31 202 ILE A CA 1
ATOM 1578 C C . ILE A 1 202 ? 6.174 9.132 -1.179 1.00 83.31 202 ILE A C 1
ATOM 1580 O O . ILE A 1 202 ? 6.924 9.976 -0.694 1.00 83.31 202 ILE A O 1
ATOM 1584 N N . GLY A 1 203 ? 4.877 9.352 -1.362 1.00 81.50 203 GLY A N 1
ATOM 1585 C CA . GLY A 1 203 ? 4.145 10.527 -0.907 1.00 81.50 203 GLY A CA 1
ATOM 1586 C C . GLY A 1 203 ? 3.161 10.168 0.197 1.00 81.50 203 GLY A C 1
ATOM 1587 O O . GLY A 1 203 ? 2.611 9.067 0.224 1.00 81.50 203 GLY A O 1
ATOM 1588 N N . TYR A 1 204 ? 2.903 11.117 1.092 1.00 83.25 204 TYR A N 1
ATOM 1589 C CA . TYR A 1 204 ? 2.002 10.921 2.227 1.00 83.25 204 TYR A CA 1
ATOM 1590 C C . TYR A 1 204 ? 0.932 12.015 2.252 1.00 83.25 204 TYR A C 1
ATOM 1592 O O . TYR A 1 204 ? 1.213 13.161 1.885 1.00 83.25 204 TYR A O 1
ATOM 1600 N N . PRO A 1 205 ? -0.314 11.708 2.643 1.00 80.56 205 PRO A N 1
ATOM 1601 C CA . PRO A 1 205 ? -1.381 12.685 2.574 1.00 80.56 205 PRO A CA 1
ATOM 1602 C C . PRO A 1 205 ? -1.337 13.617 3.785 1.00 80.56 205 PRO A C 1
ATOM 1604 O O . PRO A 1 205 ? -1.275 13.176 4.932 1.00 80.56 205 PRO A O 1
ATOM 1607 N N . ILE A 1 206 ? -1.486 14.916 3.536 1.00 77.69 206 ILE A N 1
ATOM 1608 C CA . ILE A 1 206 ? -1.930 15.859 4.556 1.00 77.69 206 ILE A CA 1
ATOM 1609 C C . ILE A 1 206 ? -3.422 15.618 4.773 1.00 77.69 206 ILE A C 1
ATOM 1611 O O . ILE A 1 206 ? -4.240 15.793 3.862 1.00 77.69 206 ILE A O 1
ATOM 1615 N N . MET A 1 207 ? -3.781 15.249 5.998 1.00 75.38 207 MET A N 1
ATOM 1616 C CA . MET A 1 207 ? -5.168 15.033 6.395 1.00 75.38 207 MET A CA 1
ATOM 1617 C C . MET A 1 207 ? -5.684 16.242 7.180 1.00 75.38 207 MET A C 1
ATOM 1619 O O . MET A 1 207 ? -5.134 16.580 8.226 1.00 75.38 207 MET A O 1
ATOM 1623 N N . ILE A 1 208 ? -6.779 16.858 6.727 1.00 74.62 208 ILE A N 1
ATOM 1624 C CA . ILE A 1 208 ? -7.544 17.838 7.514 1.00 74.62 208 ILE A CA 1
ATOM 1625 C C . ILE A 1 208 ? -8.923 17.251 7.793 1.00 74.62 208 ILE A C 1
ATOM 1627 O O . ILE A 1 208 ? -9.638 16.862 6.872 1.00 74.62 208 ILE A O 1
ATOM 1631 N N . ASN A 1 209 ? -9.299 17.178 9.074 1.00 72.94 209 ASN A N 1
ATOM 1632 C CA . ASN A 1 209 ? -10.581 16.620 9.522 1.00 72.94 209 ASN A CA 1
ATOM 1633 C C . ASN A 1 209 ? -10.886 15.236 8.915 1.00 72.94 209 ASN A C 1
ATOM 1635 O O . ASN A 1 209 ? -12.016 14.951 8.524 1.00 72.94 209 ASN A O 1
ATOM 1639 N N . GLY A 1 210 ? -9.867 14.378 8.807 1.00 68.69 210 GLY A N 1
ATOM 1640 C CA . GLY A 1 210 ? -10.016 13.025 8.270 1.00 68.69 210 GLY A CA 1
ATOM 1641 C C . GLY A 1 210 ? -10.150 12.938 6.746 1.00 68.69 210 GLY A C 1
ATOM 1642 O O . GLY A 1 210 ? -10.362 11.848 6.223 1.00 68.69 210 GLY A O 1
ATOM 1643 N N . THR A 1 211 ? -9.999 14.053 6.029 1.00 73.50 211 THR A N 1
ATOM 1644 C CA . THR A 1 211 ? -9.978 14.094 4.562 1.00 73.50 211 THR A CA 1
ATOM 1645 C C . THR A 1 211 ? -8.563 14.368 4.072 1.00 73.50 211 THR A C 1
ATOM 1647 O O . THR A 1 211 ? -7.931 15.324 4.526 1.00 73.50 211 THR A O 1
ATOM 1650 N N . ALA A 1 212 ? -8.077 13.557 3.131 1.00 70.56 212 ALA A N 1
ATOM 1651 C CA . ALA A 1 212 ? -6.825 13.826 2.432 1.00 70.56 212 ALA A CA 1
ATOM 1652 C C . ALA A 1 212 ? -7.026 15.044 1.523 1.00 70.56 212 ALA A C 1
ATOM 1654 O O . ALA A 1 212 ? -7.806 14.987 0.574 1.00 70.56 212 ALA A O 1
ATOM 1655 N N . ILE A 1 213 ? -6.361 16.156 1.831 1.00 61.59 213 ILE A N 1
ATOM 1656 C CA . ILE A 1 213 ? -6.507 17.409 1.072 1.00 61.59 213 ILE A CA 1
ATOM 1657 C C . ILE A 1 213 ? -5.401 17.606 0.035 1.00 61.59 213 ILE A C 1
ATOM 1659 O O . ILE A 1 213 ? -5.583 18.335 -0.937 1.00 61.59 213 ILE A O 1
ATOM 1663 N N . ARG A 1 214 ? -4.241 16.985 0.253 1.00 68.00 214 ARG A N 1
ATOM 1664 C CA . ARG A 1 214 ? -3.068 17.076 -0.613 1.00 68.00 214 ARG A CA 1
ATOM 1665 C C . ARG A 1 214 ? -2.108 15.947 -0.271 1.00 68.00 214 ARG A C 1
ATOM 1667 O O . ARG A 1 214 ? -1.960 15.621 0.900 1.00 68.00 214 ARG A O 1
ATOM 1674 N N . TRP A 1 215 ? -1.418 15.415 -1.268 1.00 66.38 215 TRP A N 1
ATOM 1675 C CA . TRP A 1 215 ? -0.255 14.564 -1.045 1.00 66.38 215 TRP A CA 1
ATOM 1676 C C . TRP A 1 215 ? 0.970 15.460 -0.887 1.00 66.38 215 TRP A C 1
ATOM 1678 O O . TRP A 1 215 ? 1.369 16.164 -1.818 1.00 66.38 215 TRP A O 1
ATOM 1688 N N . GLU A 1 216 ? 1.529 15.499 0.319 1.00 63.78 216 GLU A N 1
ATOM 1689 C CA . GLU A 1 216 ? 2.876 16.012 0.505 1.00 63.78 216 GLU A CA 1
ATOM 1690 C C . GLU A 1 216 ? 3.826 14.956 -0.044 1.00 63.78 216 GLU A C 1
ATOM 1692 O O . GLU A 1 216 ? 4.164 13.963 0.601 1.00 63.78 216 GLU A O 1
ATOM 1697 N N . THR A 1 217 ? 4.250 15.167 -1.287 1.00 53.88 217 THR A N 1
ATOM 1698 C CA . THR A 1 217 ? 5.437 14.508 -1.812 1.00 53.88 217 THR A CA 1
ATOM 1699 C C . THR A 1 217 ? 6.626 15.103 -1.074 1.00 53.88 217 THR A C 1
ATOM 1701 O O . THR A 1 217 ? 7.238 16.076 -1.531 1.00 53.88 217 THR A O 1
ATOM 1704 N N . GLN A 1 218 ? 6.950 14.564 0.097 1.00 49.69 218 GLN A N 1
ATOM 1705 C CA . GLN A 1 218 ? 8.301 14.733 0.594 1.00 49.69 218 GLN A CA 1
ATOM 1706 C C . GLN A 1 218 ? 9.224 14.123 -0.468 1.00 49.69 218 GLN A C 1
ATOM 1708 O O . GLN A 1 218 ? 9.066 12.972 -0.864 1.00 49.69 218 GLN A O 1
ATOM 1713 N N . ARG A 1 219 ? 10.172 14.907 -0.997 1.00 44.78 219 ARG A N 1
ATOM 1714 C CA . ARG A 1 219 ? 11.311 14.353 -1.748 1.00 44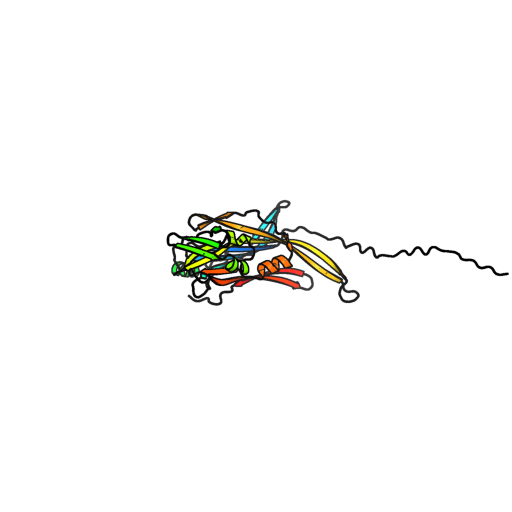.78 219 ARG A CA 1
ATOM 1715 C C . ARG A 1 219 ? 12.232 13.647 -0.744 1.00 44.78 219 ARG A C 1
ATOM 1717 O O . ARG A 1 219 ? 13.322 14.136 -0.476 1.00 44.78 219 ARG A O 1
ATOM 1724 N N . VAL A 1 220 ? 11.763 12.569 -0.133 1.00 41.91 220 VAL A N 1
ATOM 1725 C CA . VAL A 1 220 ? 12.457 11.788 0.897 1.00 41.91 220 VAL A CA 1
ATOM 1726 C C . VAL A 1 220 ? 11.919 10.359 0.738 1.00 41.91 220 VAL A C 1
ATOM 1728 O O . VAL A 1 220 ? 10.727 10.157 0.910 1.00 41.91 220 VAL A O 1
ATOM 1731 N N . ASP A 1 221 ? 12.636 9.332 0.288 1.00 46.59 221 ASP A N 1
ATOM 1732 C CA . ASP A 1 221 ? 14.058 9.124 0.018 1.00 46.59 221 ASP A CA 1
ATOM 1733 C C . ASP A 1 221 ? 14.270 8.670 -1.434 1.00 46.59 221 ASP A C 1
ATOM 1735 O O . ASP A 1 221 ? 13.536 7.834 -1.958 1.00 46.59 221 ASP A O 1
ATOM 1739 N N . ARG A 1 222 ? 15.310 9.194 -2.098 1.00 51.78 22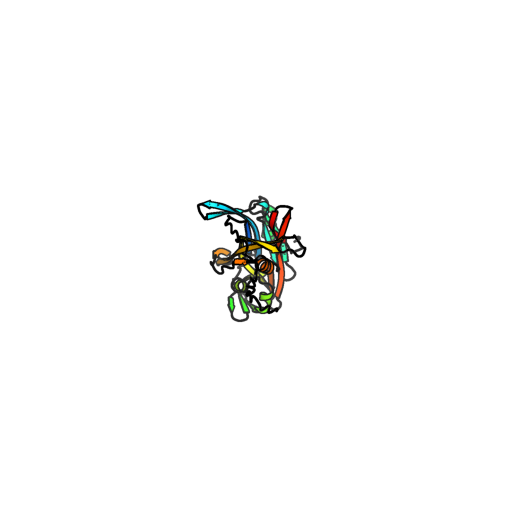2 ARG A N 1
ATOM 1740 C CA . ARG A 1 222 ? 15.754 8.691 -3.408 1.00 51.78 222 ARG A CA 1
ATOM 1741 C C . ARG A 1 222 ? 16.328 7.290 -3.236 1.00 51.78 222 ARG A C 1
ATOM 1743 O O . ARG A 1 222 ? 17.523 7.141 -2.992 1.00 51.78 222 ARG A O 1
ATOM 1750 N N . MET A 1 223 ? 15.506 6.275 -3.436 1.00 66.06 223 MET A N 1
ATOM 1751 C CA . MET A 1 223 ? 15.994 4.918 -3.605 1.00 66.06 223 MET A CA 1
ATOM 1752 C C . MET A 1 223 ? 16.036 4.618 -5.098 1.00 66.06 223 MET A C 1
ATOM 1754 O O . MET A 1 223 ? 15.017 4.342 -5.726 1.00 66.06 223 MET A O 1
ATOM 1758 N N . ASN A 1 224 ? 17.231 4.736 -5.680 1.00 78.81 224 ASN A N 1
ATOM 1759 C CA . ASN A 1 224 ? 17.509 4.077 -6.948 1.00 78.81 224 ASN A CA 1
ATOM 1760 C C . ASN A 1 224 ? 17.558 2.577 -6.653 1.00 78.81 224 ASN A C 1
ATOM 1762 O O . ASN A 1 224 ? 18.612 2.077 -6.270 1.00 78.81 224 ASN A O 1
ATOM 1766 N N . LEU A 1 225 ? 16.422 1.894 -6.763 1.00 86.06 225 LEU A N 1
ATOM 1767 C CA . LEU A 1 225 ? 16.328 0.467 -6.469 1.00 86.06 225 LEU A CA 1
ATOM 1768 C C . LEU A 1 225 ? 16.717 -0.355 -7.689 1.00 86.06 225 LEU A C 1
ATOM 1770 O O . LEU A 1 225 ? 16.363 -0.026 -8.817 1.00 86.06 225 LEU A O 1
ATOM 1774 N N . THR A 1 226 ? 17.416 -1.454 -7.478 1.00 88.25 226 THR A N 1
ATOM 1775 C CA . THR A 1 226 ? 17.560 -2.519 -8.470 1.00 88.25 226 THR A CA 1
ATOM 1776 C C . THR A 1 226 ? 16.248 -3.292 -8.628 1.00 88.25 226 THR A C 1
ATOM 1778 O O . THR A 1 226 ? 15.339 -3.196 -7.801 1.00 88.25 226 THR A O 1
ATOM 1781 N N . TRP A 1 227 ? 16.142 -4.095 -9.691 1.00 86.50 227 TRP A N 1
ATOM 1782 C CA . TRP A 1 227 ? 15.027 -5.031 -9.865 1.00 86.50 227 TRP A CA 1
ATOM 1783 C C . TRP A 1 227 ? 14.793 -5.919 -8.636 1.00 86.50 227 TRP A C 1
ATOM 1785 O O . TRP A 1 227 ? 13.643 -6.123 -8.248 1.00 86.50 227 TRP A O 1
ATOM 1795 N N . ASP A 1 228 ? 15.864 -6.447 -8.039 1.00 87.94 228 ASP A N 1
ATOM 1796 C CA . ASP A 1 228 ? 15.769 -7.374 -6.911 1.00 87.94 228 ASP A CA 1
ATOM 1797 C C . ASP A 1 228 ? 15.253 -6.663 -5.654 1.00 87.94 228 ASP A C 1
ATOM 1799 O O . ASP A 1 228 ? 14.323 -7.157 -5.023 1.00 87.94 228 ASP A O 1
ATOM 1803 N N . GLU A 1 229 ? 15.765 -5.467 -5.351 1.00 89.00 229 GLU A N 1
ATOM 1804 C CA . GLU A 1 229 ? 15.301 -4.664 -4.209 1.00 89.00 229 GLU A CA 1
ATOM 1805 C C . GLU A 1 229 ? 13.841 -4.220 -4.379 1.00 89.00 229 GLU A C 1
ATOM 1807 O O . GLU A 1 229 ? 13.044 -4.312 -3.443 1.00 89.00 229 GLU A O 1
ATOM 1812 N N . LEU A 1 230 ? 13.450 -3.796 -5.588 1.00 88.62 230 LEU A N 1
ATOM 1813 C CA . LEU A 1 230 ? 12.054 -3.469 -5.885 1.00 88.62 230 LEU A CA 1
ATOM 1814 C C . LEU A 1 230 ? 11.156 -4.710 -5.744 1.00 88.62 230 LEU A C 1
ATOM 1816 O O . LEU A 1 230 ? 10.070 -4.644 -5.167 1.00 88.62 230 LEU A O 1
ATOM 1820 N N . SER A 1 231 ? 11.611 -5.858 -6.252 1.00 89.44 231 SER A N 1
ATOM 1821 C CA . SER A 1 231 ? 10.880 -7.125 -6.157 1.00 89.44 231 SER A CA 1
ATOM 1822 C C . SER A 1 231 ? 10.721 -7.583 -4.710 1.00 89.44 231 SER A C 1
ATOM 1824 O O . SER A 1 231 ? 9.667 -8.106 -4.357 1.00 89.44 231 SER A O 1
ATOM 1826 N N . GLU A 1 232 ? 11.735 -7.377 -3.869 1.00 88.75 232 GLU A N 1
ATOM 1827 C CA . GLU A 1 232 ? 11.683 -7.673 -2.440 1.00 88.75 232 GLU A CA 1
ATOM 1828 C C . GLU A 1 232 ? 10.681 -6.769 -1.716 1.00 88.75 232 GLU A C 1
ATOM 1830 O O . GLU A 1 232 ? 9.815 -7.281 -1.000 1.00 88.75 232 GLU A O 1
ATOM 1835 N N . MET A 1 233 ? 10.728 -5.455 -1.974 1.00 86.38 233 MET A N 1
ATOM 1836 C CA . MET A 1 233 ? 9.779 -4.480 -1.427 1.00 86.38 233 MET A CA 1
ATOM 1837 C C . MET A 1 233 ? 8.333 -4.905 -1.719 1.00 86.38 233 MET A C 1
ATOM 1839 O O . MET A 1 233 ? 7.517 -5.022 -0.808 1.00 86.38 233 MET A O 1
ATOM 1843 N N . PHE A 1 234 ? 8.027 -5.236 -2.974 1.00 88.94 234 PHE A N 1
ATOM 1844 C CA . PHE A 1 234 ? 6.681 -5.622 -3.409 1.00 88.94 234 PHE A CA 1
ATOM 1845 C C . PHE A 1 234 ? 6.360 -7.120 -3.267 1.00 88.94 234 PHE A C 1
ATOM 1847 O O . PHE A 1 234 ? 5.282 -7.574 -3.665 1.00 88.94 234 PHE A O 1
ATOM 1854 N N . ASN A 1 235 ? 7.243 -7.915 -2.656 1.00 89.00 235 ASN A N 1
ATOM 1855 C CA . ASN A 1 235 ? 6.963 -9.330 -2.407 1.00 89.00 235 ASN A CA 1
ATOM 1856 C C . ASN A 1 235 ? 5.803 -9.510 -1.407 1.00 89.00 235 ASN A C 1
ATOM 1858 O O . ASN A 1 235 ? 5.034 -10.481 -1.478 1.00 89.00 235 ASN A O 1
ATOM 1862 N N . LYS A 1 236 ? 5.648 -8.543 -0.497 1.00 89.75 236 LYS A N 1
ATOM 1863 C CA . LYS A 1 236 ? 4.537 -8.461 0.453 1.00 89.75 236 LYS A CA 1
ATOM 1864 C C . LYS A 1 236 ? 3.358 -7.700 -0.166 1.00 89.75 236 LYS A C 1
ATOM 1866 O O . LYS A 1 236 ? 3.578 -6.722 -0.879 1.00 89.75 236 LYS A O 1
ATOM 1871 N N . PRO A 1 237 ? 2.108 -8.105 0.103 1.00 93.25 237 PRO A N 1
ATOM 1872 C CA . PRO A 1 237 ? 0.954 -7.300 -0.269 1.00 93.25 237 PRO A CA 1
ATOM 1873 C C . PRO A 1 237 ? 0.814 -6.066 0.629 1.00 93.25 237 PRO A C 1
ATOM 1875 O O . PRO A 1 237 ? 1.410 -5.994 1.702 1.00 93.25 237 PRO A O 1
ATOM 1878 N N . ILE A 1 238 ? -0.039 -5.131 0.217 1.00 92.31 238 ILE A N 1
ATOM 1879 C CA . ILE A 1 238 ? -0.542 -4.074 1.098 1.00 92.31 238 ILE A CA 1
ATOM 1880 C C . ILE A 1 238 ? -1.468 -4.719 2.115 1.00 92.31 238 ILE A C 1
ATOM 1882 O O . ILE A 1 238 ? -2.429 -5.389 1.731 1.00 92.31 238 ILE A O 1
ATOM 1886 N N . TYR A 1 239 ? -1.209 -4.475 3.393 1.00 95.31 239 TYR A N 1
ATOM 1887 C CA . TYR A 1 239 ? -2.074 -4.913 4.478 1.00 95.31 239 TYR A CA 1
ATOM 1888 C C . TYR A 1 239 ? -2.919 -3.760 5.014 1.00 95.31 239 TYR A C 1
ATOM 1890 O O . TYR A 1 239 ? -2.445 -2.636 5.179 1.00 95.31 239 TYR A O 1
ATOM 1898 N N . ALA A 1 240 ? -4.167 -4.077 5.335 1.00 96.88 240 ALA A N 1
ATOM 1899 C CA . ALA A 1 240 ? -4.949 -3.350 6.319 1.00 96.88 240 ALA A CA 1
ATOM 1900 C C . ALA A 1 240 ? -4.971 -4.141 7.623 1.00 96.88 240 ALA A C 1
ATOM 1902 O O . ALA A 1 240 ? -4.814 -5.362 7.624 1.00 96.88 240 ALA A O 1
ATOM 1903 N N . PHE A 1 241 ? -5.213 -3.457 8.731 1.00 97.50 241 PHE A N 1
ATOM 1904 C CA . PHE A 1 241 ? -5.277 -4.089 10.038 1.00 97.50 241 PHE A CA 1
ATOM 1905 C C . PHE A 1 241 ? -6.588 -3.767 10.731 1.00 97.50 241 PHE A C 1
ATOM 1907 O O . PHE A 1 241 ? -7.127 -2.677 10.566 1.00 97.50 241 PHE A O 1
ATOM 1914 N N . TYR A 1 242 ? -7.075 -4.700 11.539 1.00 97.69 242 TYR A N 1
ATOM 1915 C CA . TYR A 1 242 ? -8.128 -4.456 12.514 1.00 97.69 242 TYR A CA 1
ATOM 1916 C C . TYR A 1 242 ? -7.569 -4.667 13.917 1.00 97.69 242 TYR A C 1
ATOM 1918 O O . TYR A 1 242 ? -6.932 -5.687 14.179 1.00 97.69 242 TYR A O 1
ATOM 1926 N N . PHE A 1 243 ? -7.832 -3.727 14.819 1.00 97.50 243 PHE A N 1
ATOM 1927 C CA . PHE A 1 243 ? -7.404 -3.798 16.211 1.00 97.50 243 PHE A CA 1
ATOM 1928 C C . PHE A 1 243 ? -8.585 -3.529 17.143 1.00 97.50 243 PHE A C 1
ATOM 1930 O O . PHE A 1 243 ? -9.203 -2.468 17.083 1.00 97.50 243 PHE A O 1
ATOM 1937 N N . ASP A 1 244 ? -8.898 -4.479 18.022 1.00 94.50 244 ASP A N 1
ATOM 1938 C CA . ASP A 1 244 ? -9.990 -4.371 19.004 1.00 94.50 244 ASP A CA 1
ATOM 1939 C C . ASP A 1 244 ? -9.550 -3.799 20.364 1.00 94.50 244 ASP A C 1
ATOM 1941 O O . ASP A 1 244 ? -10.332 -3.771 21.312 1.00 94.50 244 ASP A O 1
ATOM 1945 N N . GLY A 1 245 ? -8.297 -3.348 20.471 1.00 92.69 245 GLY A N 1
ATOM 1946 C CA . GLY A 1 245 ? -7.685 -2.924 21.732 1.00 92.69 245 GLY A CA 1
ATOM 1947 C C . GLY A 1 245 ? -6.813 -3.996 22.391 1.00 92.69 245 GLY A C 1
ATOM 1948 O O . GLY A 1 245 ? -6.089 -3.673 23.331 1.00 92.69 245 GLY A O 1
ATOM 1949 N N . LYS A 1 246 ? -6.853 -5.246 21.911 1.00 93.56 246 LYS A N 1
ATOM 1950 C CA . LYS A 1 246 ? -6.039 -6.356 22.433 1.00 93.56 246 LYS A CA 1
ATOM 1951 C C . LYS A 1 246 ? -5.321 -7.143 21.347 1.00 93.56 246 LYS A C 1
ATOM 1953 O O . LYS A 1 246 ? -4.187 -7.554 21.560 1.00 93.56 246 LYS A O 1
ATOM 1958 N N . THR A 1 247 ? -5.970 -7.385 20.215 1.00 94.56 247 THR A N 1
ATOM 1959 C CA . THR A 1 247 ? -5.450 -8.253 19.158 1.00 94.56 247 THR A CA 1
ATOM 1960 C C . THR A 1 247 ? -5.423 -7.521 17.830 1.00 94.56 247 THR A C 1
ATOM 1962 O O . THR A 1 247 ? -6.440 -6.992 17.378 1.00 94.56 247 THR A O 1
ATOM 1965 N N . LEU A 1 248 ? -4.250 -7.518 17.195 1.00 96.31 248 LEU A N 1
ATOM 1966 C CA . LEU A 1 248 ? -4.066 -7.031 15.837 1.00 96.31 248 LEU A CA 1
ATOM 1967 C C . LEU A 1 248 ? -4.312 -8.172 14.846 1.00 96.31 248 LEU A C 1
ATOM 1969 O O . LEU A 1 248 ? -3.663 -9.216 14.902 1.00 96.31 248 LEU A O 1
ATOM 1973 N N . LYS A 1 249 ? -5.248 -7.965 13.923 1.00 96.69 249 LYS A N 1
ATOM 1974 C CA . LYS A 1 249 ? -5.472 -8.838 12.768 1.00 96.69 249 LYS A CA 1
ATOM 1975 C C . LYS A 1 249 ? -4.999 -8.123 11.515 1.00 96.69 249 LYS A C 1
ATOM 1977 O O . LYS A 1 249 ? -5.328 -6.954 11.336 1.00 96.69 249 LYS A O 1
ATOM 1982 N N . SER A 1 250 ? -4.256 -8.813 10.662 1.00 95.88 250 SER A N 1
ATOM 1983 C CA . SER A 1 250 ? -3.782 -8.304 9.376 1.00 95.88 250 SER A CA 1
ATOM 1984 C C . SER A 1 250 ? -4.575 -8.937 8.235 1.00 95.88 250 SER A C 1
ATOM 1986 O O . SER A 1 250 ? -4.825 -10.141 8.226 1.00 95.88 250 SER A O 1
ATOM 1988 N N . TYR A 1 251 ? -4.964 -8.120 7.260 1.00 96.19 251 TYR A N 1
ATOM 1989 C CA . TYR A 1 251 ? -5.713 -8.547 6.085 1.00 96.19 251 TYR A CA 1
ATOM 1990 C C . TYR A 1 251 ? -5.033 -8.028 4.817 1.00 96.19 251 TYR A C 1
ATOM 1992 O O . TYR A 1 251 ? -4.892 -6.811 4.653 1.00 96.19 251 TYR A O 1
ATOM 2000 N N . PRO A 1 252 ? -4.586 -8.917 3.919 1.00 95.12 252 PRO A N 1
ATOM 2001 C CA . PRO A 1 252 ? -3.954 -8.505 2.678 1.00 95.12 252 PRO A CA 1
ATOM 2002 C C . PRO A 1 252 ? -5.010 -7.970 1.696 1.00 95.12 252 PRO A C 1
ATOM 2004 O O . PRO A 1 252 ? -6.039 -8.603 1.471 1.00 95.12 252 PRO A O 1
ATOM 2007 N N . LEU A 1 253 ? -4.755 -6.808 1.093 1.00 94.31 253 LEU A N 1
ATOM 2008 C CA . LEU A 1 253 ? -5.676 -6.143 0.163 1.00 94.31 253 LEU A CA 1
ATOM 2009 C C . LEU A 1 253 ? -5.262 -6.336 -1.296 1.00 94.31 253 LEU A C 1
ATOM 2011 O O . LEU A 1 253 ? -6.014 -6.885 -2.101 1.00 94.31 253 LEU A O 1
ATOM 2015 N N . ILE A 1 254 ? -4.054 -5.889 -1.640 1.00 93.12 254 ILE A N 1
ATOM 2016 C CA . ILE A 1 254 ? -3.543 -5.932 -3.010 1.00 93.12 254 ILE A CA 1
ATOM 2017 C C . ILE A 1 254 ? -2.095 -6.417 -3.021 1.00 93.12 254 ILE A C 1
ATOM 2019 O O . ILE A 1 254 ? -1.311 -6.051 -2.145 1.00 93.12 254 ILE A O 1
ATOM 2023 N N . LYS A 1 255 ? -1.725 -7.222 -4.019 1.00 93.06 255 LYS A N 1
ATOM 2024 C CA . LYS A 1 255 ? -0.329 -7.581 -4.302 1.00 93.06 255 LYS A CA 1
ATOM 2025 C C . LYS A 1 255 ? 0.085 -7.011 -5.646 1.00 93.06 255 LYS A C 1
ATOM 2027 O O . LYS A 1 255 ? -0.607 -7.217 -6.641 1.00 93.06 255 LYS A O 1
ATOM 2032 N N . VAL A 1 256 ? 1.239 -6.356 -5.674 1.00 92.38 256 VAL A N 1
ATOM 2033 C CA . VAL A 1 256 ? 1.921 -6.012 -6.920 1.00 92.38 256 VAL A CA 1
ATOM 2034 C C . VAL A 1 256 ? 2.795 -7.194 -7.286 1.00 92.38 256 VAL A C 1
ATOM 2036 O O . VAL A 1 256 ? 3.620 -7.640 -6.492 1.00 92.38 256 VAL A O 1
ATOM 2039 N N . LYS A 1 257 ? 2.593 -7.747 -8.472 1.00 92.56 257 LYS A N 1
ATOM 2040 C CA . LYS A 1 257 ? 3.412 -8.838 -8.979 1.00 92.56 257 LYS A CA 1
ATOM 2041 C C . LYS A 1 257 ? 4.316 -8.297 -10.070 1.00 92.56 257 LYS A C 1
ATOM 2043 O O . LYS A 1 257 ? 3.845 -7.884 -11.127 1.00 92.56 257 LYS A O 1
ATOM 2048 N N . LEU A 1 258 ? 5.610 -8.325 -9.780 1.00 91.25 258 LEU A N 1
ATOM 2049 C CA . LEU A 1 258 ? 6.673 -7.951 -10.694 1.00 91.25 258 LEU A CA 1
ATOM 2050 C C . LEU A 1 258 ? 7.166 -9.214 -11.390 1.00 91.25 258 LEU A C 1
ATOM 2052 O O . LEU A 1 258 ? 7.410 -10.243 -10.757 1.00 91.25 258 LEU A O 1
ATOM 2056 N N . SER A 1 259 ? 7.274 -9.159 -12.708 1.00 89.25 259 SER A N 1
ATOM 2057 C CA . SER A 1 259 ? 7.798 -10.256 -13.513 1.00 89.25 259 SER A CA 1
ATOM 2058 C C . SER A 1 259 ? 8.488 -9.723 -14.758 1.00 89.25 259 SER A C 1
ATOM 2060 O O . SER A 1 259 ? 8.290 -8.575 -15.139 1.00 89.25 259 SER A O 1
ATOM 2062 N N . TRP A 1 260 ? 9.283 -10.565 -15.404 1.00 83.06 260 TRP A N 1
ATOM 2063 C CA . TRP A 1 260 ? 9.820 -10.268 -16.724 1.00 83.06 260 TRP A CA 1
ATOM 2064 C C . TRP A 1 260 ? 8.914 -10.874 -17.787 1.00 83.06 260 TRP A C 1
ATOM 2066 O O . TRP A 1 260 ? 8.539 -12.045 -17.684 1.00 83.06 260 TRP A O 1
ATOM 2076 N N . ILE A 1 261 ? 8.595 -10.107 -18.826 1.00 80.75 261 ILE A N 1
ATOM 2077 C CA . ILE A 1 261 ? 8.017 -10.646 -20.053 1.00 80.75 261 ILE A CA 1
ATOM 2078 C C . ILE A 1 261 ? 9.102 -10.702 -21.123 1.00 80.75 261 ILE A C 1
ATOM 2080 O O . ILE A 1 261 ? 9.742 -9.703 -21.444 1.00 80.75 261 ILE A O 1
ATOM 2084 N N . GLY A 1 262 ? 9.334 -11.909 -21.637 1.00 68.38 262 GLY A N 1
ATOM 2085 C CA . GLY A 1 262 ? 10.337 -12.190 -22.653 1.00 68.38 262 GLY A CA 1
ATOM 2086 C C . GLY A 1 262 ? 9.701 -12.814 -23.890 1.00 68.38 262 GLY A C 1
ATOM 2087 O O . GLY A 1 262 ? 9.005 -13.822 -23.781 1.00 68.38 262 GLY A O 1
ATOM 2088 N N . ASN A 1 263 ? 9.967 -12.255 -25.066 1.00 63.31 263 ASN A N 1
ATOM 2089 C CA . ASN A 1 263 ? 9.833 -12.945 -26.349 1.00 63.31 263 ASN A CA 1
ATOM 2090 C C . ASN A 1 263 ? 11.198 -12.951 -27.066 1.00 63.31 263 ASN A C 1
ATOM 2092 O O . ASN A 1 263 ? 12.170 -12.410 -26.543 1.00 63.31 263 ASN A O 1
ATOM 2096 N N . ALA A 1 264 ? 11.294 -13.577 -28.245 1.00 51.28 264 ALA A N 1
ATOM 2097 C CA . ALA A 1 264 ? 12.570 -13.826 -28.931 1.00 51.28 264 ALA A CA 1
ATOM 2098 C C . ALA A 1 264 ? 13.468 -12.580 -29.128 1.00 51.28 264 ALA A C 1
ATOM 2100 O O . ALA A 1 264 ? 14.677 -12.744 -29.280 1.00 51.28 264 ALA A O 1
ATOM 2101 N N . PHE A 1 265 ? 12.909 -11.361 -29.089 1.00 55.28 265 PHE A N 1
ATOM 2102 C CA . PHE A 1 265 ? 13.647 -10.106 -29.290 1.00 55.28 265 PHE A CA 1
ATOM 2103 C C . PHE A 1 265 ? 13.315 -8.992 -28.282 1.00 55.28 265 PHE A C 1
ATOM 2105 O O . PHE A 1 265 ? 13.825 -7.883 -28.422 1.00 55.28 265 PHE A O 1
ATOM 2112 N N . HIS A 1 266 ? 12.481 -9.256 -27.275 1.00 57.81 266 HIS A N 1
ATOM 2113 C CA . HIS A 1 266 ? 12.024 -8.249 -26.318 1.00 57.81 266 HIS A CA 1
ATOM 2114 C C . HIS A 1 266 ? 12.037 -8.819 -24.904 1.00 57.81 266 HIS A C 1
ATOM 2116 O O . HIS A 1 266 ? 11.388 -9.831 -24.648 1.00 57.81 266 HIS A O 1
ATOM 2122 N N . LEU A 1 267 ? 12.748 -8.159 -23.992 1.00 69.38 267 LEU A N 1
ATOM 2123 C CA . LEU A 1 267 ? 12.682 -8.421 -22.559 1.00 69.38 267 LEU A CA 1
ATOM 2124 C C . LEU A 1 267 ? 12.326 -7.111 -21.863 1.00 69.38 267 LEU A C 1
ATOM 2126 O O . LEU A 1 267 ? 13.087 -6.151 -21.960 1.00 69.38 267 LEU A O 1
ATOM 2130 N N . SER A 1 268 ? 11.196 -7.079 -21.165 1.00 75.06 268 SER A N 1
ATOM 2131 C CA . SER A 1 268 ? 10.775 -5.911 -20.392 1.00 75.06 268 SER A CA 1
ATOM 2132 C C . SER A 1 268 ? 10.184 -6.316 -19.046 1.00 75.06 268 SER A C 1
ATOM 2134 O O . SER A 1 268 ? 9.714 -7.452 -18.886 1.00 75.06 268 SER A O 1
ATOM 2136 N N . PRO A 1 269 ? 10.181 -5.403 -18.068 1.00 83.56 269 PRO A N 1
ATOM 2137 C CA . PRO A 1 269 ? 9.345 -5.541 -16.890 1.00 83.56 269 PRO A CA 1
ATOM 2138 C C . PRO A 1 269 ? 7.864 -5.723 -17.252 1.00 83.56 269 PRO A C 1
ATOM 2140 O O . PRO A 1 269 ? 7.385 -5.247 -18.283 1.00 83.56 269 PRO A O 1
ATOM 2143 N N . LYS A 1 270 ? 7.134 -6.424 -16.386 1.00 87.00 270 LYS A N 1
ATOM 2144 C CA . LYS A 1 270 ? 5.676 -6.539 -16.388 1.00 87.00 270 LYS A CA 1
ATOM 2145 C C . LYS A 1 270 ? 5.166 -6.437 -14.956 1.00 87.00 270 LYS A C 1
ATOM 2147 O O . LYS A 1 270 ? 5.657 -7.140 -14.066 1.00 87.00 270 LYS A O 1
ATOM 2152 N N . TYR A 1 271 ? 4.123 -5.634 -14.775 1.00 90.75 271 TYR A N 1
ATOM 2153 C CA . TYR A 1 271 ? 3.478 -5.381 -13.492 1.00 90.75 271 TYR A CA 1
ATOM 2154 C C . TYR A 1 271 ? 2.017 -5.839 -13.531 1.00 90.75 271 TYR A C 1
ATOM 2156 O O . TYR A 1 271 ? 1.295 -5.563 -14.488 1.00 90.75 271 TYR A O 1
ATOM 2164 N N . GLU A 1 272 ? 1.572 -6.548 -12.495 1.00 91.62 272 GLU A N 1
ATOM 2165 C CA . GLU A 1 272 ? 0.176 -6.969 -12.322 1.00 91.62 272 GLU A CA 1
ATOM 2166 C C . GLU A 1 272 ? -0.320 -6.576 -10.921 1.00 91.62 272 GLU A C 1
ATOM 2168 O O . GLU A 1 272 ? 0.400 -6.753 -9.937 1.00 91.62 272 GLU A O 1
ATOM 2173 N N . PHE A 1 273 ? -1.561 -6.091 -10.812 1.00 92.62 273 PHE A N 1
ATOM 2174 C CA . PHE A 1 273 ? -2.191 -5.738 -9.532 1.00 92.62 273 PHE A CA 1
ATOM 2175 C C . PHE A 1 273 ? -3.262 -6.759 -9.159 1.00 92.62 273 PHE A C 1
ATOM 2177 O O . PHE A 1 273 ? -4.353 -6.785 -9.734 1.00 92.62 273 PHE A O 1
ATOM 2184 N N . ILE A 1 274 ? -2.952 -7.605 -8.184 1.00 92.94 274 ILE A N 1
ATOM 2185 C CA . ILE A 1 274 ? -3.783 -8.740 -7.788 1.00 92.94 274 ILE A CA 1
ATOM 2186 C C . ILE A 1 274 ? -4.622 -8.347 -6.574 1.00 92.94 274 ILE A C 1
ATOM 2188 O O . ILE A 1 274 ? -4.071 -8.014 -5.526 1.00 92.94 274 ILE A O 1
ATOM 2192 N N . ASN A 1 275 ? -5.948 -8.417 -6.706 1.00 91.69 275 ASN A N 1
ATOM 2193 C CA . ASN A 1 275 ? -6.875 -8.292 -5.582 1.00 91.69 275 ASN A CA 1
ATOM 2194 C C . ASN A 1 275 ? -6.849 -9.571 -4.734 1.00 91.69 275 ASN A C 1
ATOM 2196 O O . ASN A 1 275 ? -6.969 -10.663 -5.287 1.00 91.69 275 ASN A O 1
ATOM 2200 N N . LEU A 1 276 ? -6.695 -9.440 -3.417 1.00 92.00 276 LEU A N 1
ATOM 2201 C CA . LEU A 1 276 ? -6.497 -10.582 -2.516 1.00 92.00 276 LEU A CA 1
ATOM 2202 C C . LEU A 1 276 ? -7.731 -10.984 -1.700 1.00 92.00 276 LEU A C 1
ATOM 2204 O O . LEU A 1 276 ? -7.865 -12.178 -1.430 1.00 92.00 276 LEU A O 1
ATOM 2208 N N . PRO A 1 277 ? -8.657 -10.074 -1.343 1.00 86.06 277 PRO A N 1
ATOM 2209 C CA . PRO A 1 277 ? -9.931 -10.483 -0.771 1.00 86.06 277 PRO A CA 1
ATOM 2210 C C . PRO A 1 277 ? -10.720 -11.370 -1.740 1.00 86.06 277 PRO A C 1
ATOM 2212 O O . PRO A 1 277 ? -11.042 -10.957 -2.856 1.00 86.06 277 PRO A O 1
ATOM 2215 N N . LEU A 1 278 ? -11.025 -12.593 -1.298 1.00 60.44 278 LEU A N 1
ATOM 2216 C CA . LEU A 1 278 ? -11.762 -13.607 -2.066 1.00 60.44 278 LEU A CA 1
ATOM 2217 C C . LEU A 1 278 ? -13.282 -13.372 -2.054 1.00 60.44 278 LEU A C 1
ATOM 2219 O O . LEU A 1 278 ? -13.997 -13.915 -2.895 1.00 60.44 278 LEU A O 1
ATOM 2223 N N . HIS A 1 279 ? -13.785 -12.577 -1.107 1.00 58.31 279 HIS A N 1
ATOM 2224 C CA . HIS A 1 279 ? -15.213 -12.343 -0.915 1.00 58.31 279 HIS A CA 1
ATOM 2225 C C . HIS A 1 279 ? -15.671 -11.055 -1.617 1.00 58.31 279 HIS A C 1
ATOM 2227 O O . HIS A 1 279 ? -15.265 -9.953 -1.246 1.00 58.31 279 HIS A O 1
ATOM 2233 N N . THR A 1 280 ? -16.542 -11.204 -2.622 1.00 51.72 280 THR A N 1
ATOM 2234 C CA . THR A 1 280 ? -17.201 -10.112 -3.371 1.00 51.72 280 THR A CA 1
ATOM 2235 C C . THR A 1 280 ? -18.629 -9.817 -2.904 1.00 51.72 280 THR A C 1
ATOM 2237 O O . THR A 1 280 ? -19.310 -9.007 -3.524 1.00 51.72 280 THR A O 1
ATOM 2240 N N . ASN A 1 281 ? -19.118 -10.480 -1.853 1.00 42.81 281 ASN A N 1
ATOM 2241 C CA . ASN A 1 281 ? -20.528 -10.407 -1.471 1.00 42.81 281 ASN A CA 1
ATOM 2242 C C . ASN A 1 281 ? -20.686 -9.754 -0.095 1.00 42.81 281 ASN A C 1
ATOM 2244 O O . ASN A 1 281 ? -20.312 -10.346 0.918 1.00 42.81 281 ASN A O 1
ATOM 2248 N N . ILE A 1 282 ? -21.269 -8.554 -0.091 1.00 48.00 282 ILE A N 1
ATOM 2249 C CA . ILE A 1 282 ? -22.060 -8.017 1.022 1.00 48.00 282 ILE A CA 1
ATOM 2250 C C . ILE A 1 282 ? -23.514 -8.005 0.564 1.00 48.00 282 ILE A C 1
ATOM 2252 O O . ILE A 1 282 ? -23.749 -7.541 -0.575 1.00 48.00 282 ILE A O 1
#

Sequence (282 aa):
MIVMRKIFLPLLLLILLPLVASAPTISVAFCSSGFRIIVAPTTSGVIYVGAGLYDLKPQNFGECIAMFDPPTQYARFYLVNSSDAYYLGGYYEYGTENRTLNKVLSTVGRNVVPVIGNHSGDYVIFSFKNGTYKIPVKELMFYLWSDSLLDHLVAFPSGMGIVIVPAVEIDAIEGNFTIMRKPGKQVDKTLIVFNVTYHVFIGYPIMINGTAIRWETQRVDRMNLTWDELSEMFNKPIYAFYFDGKTLKSYPLIKVKLSWIGNAFHLSPKYEFINLPLHTNI

pLDDT: mean 79.19, std 17.21, range [32.59, 97.81]